Protein 4IBN (pdb70)

CATH classification: 3.30.420.10

Nearest PDB structures (foldseek):
  4ibn-assembly1_A  TM=1.005E+00  e=5.807E-46  uncultured organism
  1goc-assembly1_A  TM=8.727E-01  e=2.043E-12  Escherichia coli
  7o24-assembly1_C  TM=7.727E-01  e=1.128E-07  White-tufted-ear marmoset simian foamy virus
  7o0g-assembly1_A  TM=7.759E-01  e=1.978E-07  White-tufted-ear marmoset simian foamy virus
  7d77-assembly1_A  TM=2.885E-01  e=5.596E+00  Homo sapiens

Solvent-accessible surface area: 11118 Å² total; per-residue (Å²): 175,92,118,126,20,38,23,4,1,2,4,0,4,19,20,31,58,71,154,37,180,130,24,88,21,42,0,0,1,0,1,0,10,1,65,21,143,106,94,40,102,48,107,44,43,26,94,3,1,52,8,11,24,99,56,4,21,72,58,80,0,2,0,48,0,0,2,33,2,3,114,14,6,38,162,134,80,46,94,19,76,0,3,0,3,1,38,13,114,42,0,11,25,0,1,48,163,81,0,66,81,30,30,158,81,38,15,116,136,126,87,87,43,156,39,31,25,75,16,0,47,71,0,6,123,14,5,73,40,18,38,6,24,21,62,100,35,158,32,164,50,19,28,6,0,4,30,5,0,49,62,12,0,52,69,0,2,54,47,66,59,98,26,80,19,59,54,117,17,31,15,86,142,20,37,82,113,130,62,16,67,70,55,206,44,197,95,46,106,41,18,93,67,73,42,17,164,63,28,96,88,21,31,146,26,57,84,82,186,109,73

Secondary structure (DSSP, 8-state):
-PPP--EEEEEEEEEE-SSSSTT-EEEEEEEEEEEE-TTS--PEEEEEEEEEEEEE-HHHHHHHHHHHHHHHHGGGSS--EEEEEES-HHHHHIIIIIHHHHHHTTTPPPTT----HHHHHHHHHHHTT-EEEEEE--SSSSBHHHHHHHHHHHHHHHHT----S-EE--HHHHHTSHHHHHH--BPPPPPPTTS--PPPPPPPP-TT---

Radius of gyration: 17.08 Å; Cα contacts (8 Å, |Δi|>4): 439; chains: 1; bounding box: 48×32×50 Å

Foldseek 3Di:
DDDDAFEKEKAKAKDWDDDDPAQQTKMKIKMKIWGDDVVDPQDIFIWIWMAIDHTHHRVLRRLVNLLQQLQQVVVPPGAYAYEYEYQDPLVQCCQQPVLVVCVVVQVDDDPPDDSVSVSSLSSLVSCPPHFYDYHYDHPPPQALNNPVRVVVTVVCRVVRDTPSHIDGDPSVVVCPDPVNVVSNGDYDRTDDPVVGDTHDRGDNHPPDDDD

Sequence (211 aa):
SDIPTPLVAVYADESCLGNGREGENPGGAGVLVEYARPGGAGDIVRRDVWVSEPATTNNRMALRSVIEAFRAIGHKGTRFRVVFTTDSRYIVDGMTRWVHDWAQRGWKRKSGAIENLALWQEAVQAVNGHAVEWRWVRGHAGHAQNEYANHLAVTAAGGQTQSGGLVDSGYEEWAARVSTAASRMRLEPFPDAAAFRPSPALPVVAAGRPS

InterPro domains:
  IPR002156 Ribonuclease H domain [PF00075] (17-166)
  IPR002156 Ribonuclease H domain [PS50879] (13-167)
  IPR012337 Ribonuclease H-like superfamily [SSF53098] (16-168)
  IPR022892 Ribonuclease HI [cd09278] (17-166)
  IPR036397 Ribonuclease H superfamily [G3DSA:3.30.420.10] (1-197)
  IPR050092 Ribonuclease H [PTHR10642] (17-171)

B-factor: mean 25.53, std 9.05, range [13.11, 69.29]

Structure (mmCIF, N/CA/C/O backbone):
data_4IBN
#
_entry.id   4IBN
#
_cell.length_a   41.633
_cell.length_b   39.913
_cell.length_c   50.254
_cell.ang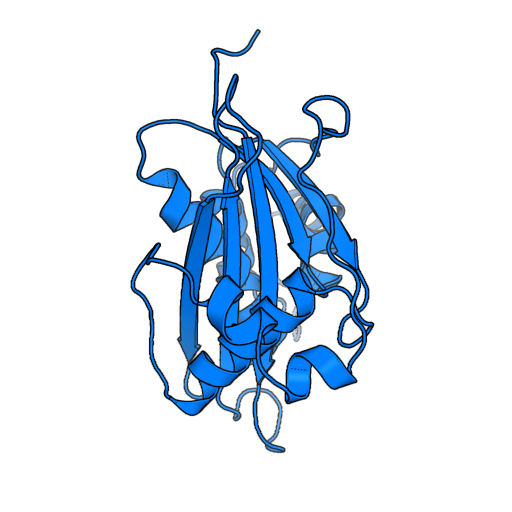le_alpha   90.000
_cell.angle_beta   102.640
_cell.angle_gamma   90.000
#
_symmetry.space_group_name_H-M   'P 1 21 1'
#
loop_
_entity.id
_entity.type
_entity.pdbx_description
1 polymer 'Ribonuclease H'
2 water water
#
loop_
_atom_site.group_PDB
_atom_site.id
_atom_site.type_symbol
_atom_site.label_atom_id
_atom_site.label_alt_id
_atom_site.label_comp_id
_atom_site.label_asym_id
_atom_site.label_entity_id
_atom_site.label_seq_id
_atom_site.pdbx_PDB_ins_code
_atom_site.Cartn_x
_atom_site.Cartn_y
_atom_site.Cartn_z
_atom_site.occupancy
_atom_site.B_iso_or_equiv
_atom_site.auth_seq_id
_atom_site.auth_comp_id
_atom_site.auth_asym_id
_atom_site.auth_atom_id
_atom_site.pdbx_PDB_model_num
ATOM 1 N N . SER A 1 10 ? 31.879 28.26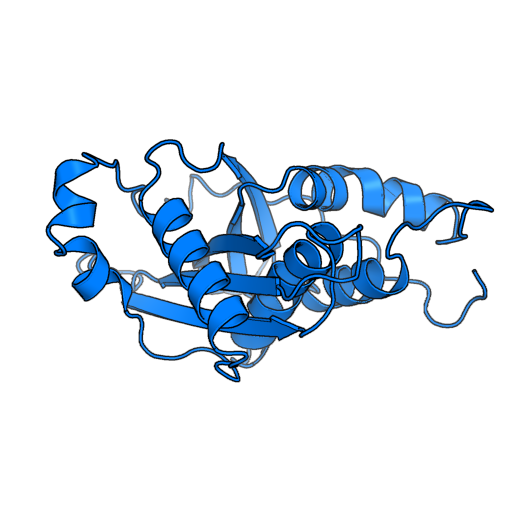2 53.845 1.00 55.14 10 SER A N 1
ATOM 2 C CA . SER A 1 10 ? 30.758 27.542 53.285 1.00 54.06 10 SER A CA 1
ATOM 3 C C . SER A 1 10 ? 29.692 28.519 52.872 1.00 52.82 10 SER A C 1
ATOM 4 O O . SER A 1 10 ? 29.885 29.716 52.954 1.00 53.96 10 SER A O 1
ATOM 7 N N . ASP A 1 11 ? 28.568 27.967 52.442 1.00 49.59 11 ASP A N 1
ATOM 8 C CA . ASP A 1 11 ? 27.552 28.626 51.671 1.00 45.22 11 ASP A CA 1
ATOM 9 C C . ASP A 1 11 ? 26.508 29.335 52.520 1.00 38.93 11 ASP A C 1
ATOM 10 O O . ASP A 1 11 ? 26.065 28.826 53.492 1.00 40.91 11 ASP A O 1
ATOM 15 N N . ILE A 1 12 ? 26.077 30.493 52.104 1.00 33.84 12 ILE A N 1
ATOM 16 C CA . ILE A 1 12 ? 24.995 31.148 52.803 1.00 25.85 12 ILE A CA 1
ATOM 17 C C . ILE A 1 12 ? 23.697 30.345 52.600 1.00 23.49 12 ILE A C 1
ATOM 18 O O . ILE A 1 12 ? 23.643 29.489 51.778 1.00 22.76 12 ILE A O 1
ATOM 23 N N . PRO A 1 13 ? 22.696 30.599 53.412 1.00 19.47 13 PRO A N 1
ATOM 24 C CA . PRO A 1 13 ? 21.464 29.844 53.298 1.00 18.52 13 PRO A CA 1
ATOM 25 C C . PRO A 1 13 ? 20.791 30.069 51.961 1.00 16.93 13 PRO A C 1
ATOM 26 O O . PRO A 1 13 ? 20.766 31.135 51.497 1.00 17.94 13 PRO A O 1
ATOM 30 N N . THR A 1 14 ? 20.256 29.007 51.396 1.00 19.02 14 THR A N 1
ATOM 31 C CA . THR A 1 14 ? 19.539 29.064 50.144 1.00 17.87 14 THR A CA 1
ATOM 32 C C . THR A 1 14 ? 18.297 28.246 50.282 1.00 15.86 14 THR A C 1
ATOM 33 O O . THR A 1 14 ? 18.214 27.422 51.106 1.00 16.80 14 THR A O 1
ATOM 37 N N . PRO A 1 15 ? 17.321 28.471 49.439 1.00 15.48 15 PRO A N 1
ATOM 38 C CA . PRO A 1 15 ? 16.133 27.637 49.433 1.00 16.26 15 PRO A CA 1
ATOM 39 C C . PRO A 1 15 ? 16.378 26.271 48.820 1.00 17.24 15 PRO A C 1
ATOM 40 O O . PRO A 1 15 ? 17.258 26.132 48.081 1.00 20.09 15 PRO A O 1
ATOM 44 N N . LEU A 1 16 ? 15.551 25.304 49.154 1.00 16.68 16 LEU A N 1
ATOM 45 C CA . LEU A 1 16 ? 15.552 23.993 48.533 1.00 15.79 16 LEU A CA 1
ATOM 46 C C . LEU A 1 16 ? 14.204 23.746 47.874 1.00 17.08 16 LEU A C 1
ATOM 47 O O . LEU A 1 16 ? 13.211 23.894 48.490 1.00 17.70 16 LEU A O 1
ATOM 52 N N . VAL A 1 17 ? 14.220 23.368 46.608 1.00 16.05 17 VAL A N 1
ATOM 53 C CA . VAL A 1 17 ? 13.020 22.987 45.905 1.00 15.95 17 VAL A CA 1
ATOM 54 C C . VAL A 1 17 ? 13.182 21.673 45.184 1.00 15.98 17 VAL A C 1
ATOM 55 O O . VAL A 1 17 ? 14.262 21.275 44.919 1.00 16.31 17 VAL A O 1
ATOM 59 N N . ALA A 1 18 ? 12.058 21.032 44.894 1.00 17.65 18 ALA A N 1
ATOM 60 C CA . ALA A 1 18 ? 12.066 19.849 44.085 1.00 16.56 18 ALA A CA 1
ATOM 61 C C . ALA A 1 18 ? 11.303 20.142 42.833 1.00 18.94 18 ALA A C 1
ATOM 62 O O . ALA A 1 18 ? 10.223 20.578 42.893 1.00 19.71 18 ALA A O 1
ATOM 64 N N . VAL A 1 19 ? 11.940 19.871 41.704 1.00 17.20 19 VAL A N 1
ATOM 65 C CA . VAL A 1 19 ? 11.424 20.194 40.409 1.00 16.35 19 VAL A CA 1
ATOM 66 C C . VAL A 1 19 ? 11.188 18.920 39.613 1.00 15.76 19 VAL A C 1
ATOM 67 O O . VAL A 1 19 ? 11.961 18.053 39.691 1.00 15.55 19 VAL A O 1
ATOM 71 N N . TYR A 1 20 ? 10.047 18.848 38.942 1.00 14.76 20 TYR A N 1
ATOM 72 C CA . TYR A 1 20 ? 9.680 17.694 38.168 1.00 16.48 20 TYR A CA 1
ATOM 73 C C . TYR A 1 20 ? 9.339 18.173 36.783 1.00 15.63 20 TYR A C 1
ATOM 74 O O . TYR A 1 20 ? 8.441 18.902 36.634 1.00 16.75 20 TYR A O 1
ATOM 83 N N . ALA A 1 21 ? 10.075 17.693 35.798 1.00 16.05 21 ALA A N 1
ATOM 84 C CA . ALA A 1 21 ? 9.980 18.206 34.449 1.00 15.67 21 ALA A CA 1
ATOM 85 C C . ALA A 1 21 ? 9.678 17.114 33.442 1.00 17.81 21 ALA A C 1
ATOM 86 O O . ALA A 1 21 ? 10.015 16.012 33.667 1.00 20.86 21 ALA A O 1
ATOM 88 N N . ASP A 1 22 ? 8.981 17.473 32.370 1.00 18.23 22 ASP A N 1
ATOM 89 C CA . ASP A 1 22 ? 8.709 16.565 31.267 1.00 18.56 22 ASP A CA 1
ATOM 90 C C . ASP A 1 22 ? 8.547 17.326 29.984 1.00 19.00 22 ASP A C 1
ATOM 91 O O . ASP A 1 22 ? 8.451 18.477 29.993 1.00 17.11 22 ASP A O 1
ATOM 96 N N . GLU A 1 23 ? 8.590 16.603 28.888 1.00 20.66 23 GLU A N 1
ATOM 97 C CA . GLU A 1 23 ? 8.400 17.207 27.588 1.00 20.51 23 GLU A CA 1
ATOM 98 C C . GLU A 1 23 ? 7.585 16.288 26.717 1.00 22.35 23 GLU A C 1
ATOM 99 O O . GLU A 1 23 ? 7.566 15.128 26.955 1.00 19.72 23 GLU A O 1
ATOM 105 N N . SER A 1 24 ? 6.894 16.851 25.747 1.00 19.02 24 SER A N 1
ATOM 106 C CA . SER A 1 24 ? 6.219 16.019 24.816 1.00 19.06 24 SER A CA 1
ATOM 107 C C . SER A 1 24 ? 5.999 16.716 23.483 1.00 17.64 24 SER A C 1
ATOM 108 O O . SER A 1 24 ? 5.771 17.887 23.433 1.00 20.35 24 SER A O 1
ATOM 111 N N . CYS A 1 25 ? 6.017 15.930 22.423 1.00 19.25 25 CYS A N 1
ATOM 112 C CA . CYS A 1 25 ? 5.577 16.375 21.125 1.00 20.95 25 CYS A CA 1
ATOM 113 C C . CYS A 1 25 ? 4.271 15.668 20.800 1.00 20.03 25 CYS A C 1
ATOM 114 O O . CYS A 1 25 ? 4.005 14.632 21.319 1.00 23.36 25 CYS A O 1
ATOM 117 N N . LEU A 1 26 ? 3.475 16.266 19.945 1.00 20.30 26 LEU A N 1
ATOM 118 C CA . LEU A 1 26 ? 2.238 15.677 19.534 1.00 23.15 26 LEU A CA 1
ATOM 119 C C . LEU A 1 26 ? 2.198 15.456 18.052 1.00 25.48 26 LEU A C 1
ATOM 120 O O . LEU A 1 26 ? 2.444 16.337 17.332 1.00 31.52 26 LEU A O 1
ATOM 125 N N . GLY A 1 27 ? 1.810 14.285 17.633 1.00 24.52 27 GLY A N 1
ATOM 126 C CA . GLY A 1 27 ? 1.637 14.033 16.230 1.00 28.28 27 GLY A CA 1
ATOM 127 C C . GLY A 1 27 ? 2.557 12.988 15.678 1.00 27.67 27 GLY A C 1
ATOM 128 O O . GLY A 1 27 ? 3.272 12.395 16.384 1.00 28.96 27 GLY A O 1
ATOM 129 N N . ASN A 1 28 ? 2.472 12.733 14.401 1.00 27.36 28 ASN A N 1
ATOM 130 C CA . ASN A 1 28 ? 3.322 11.734 13.774 1.00 26.88 28 ASN A CA 1
ATOM 131 C C . ASN A 1 28 ? 4.090 12.229 12.565 1.00 25.83 28 ASN A C 1
ATOM 132 O O . ASN A 1 28 ? 4.354 11.490 11.683 1.00 27.42 28 ASN A O 1
ATOM 137 N N . GLY A 1 29 ? 4.424 13.502 12.556 1.00 24.78 29 GLY A N 1
ATOM 138 C CA . GLY A 1 29 ? 5.235 14.061 11.517 1.00 22.24 29 GLY A CA 1
ATOM 139 C C . GLY A 1 29 ? 6.688 13.724 11.737 1.00 21.99 29 GLY A C 1
ATOM 140 O O . GLY A 1 29 ? 7.034 13.266 12.776 1.00 23.66 29 GLY A O 1
ATOM 141 N N . ARG A 1 30 ? 7.523 14.009 10.769 1.00 23.33 30 ARG A N 1
ATOM 142 C CA . ARG A 1 30 ? 8.904 13.678 10.898 1.00 23.49 30 ARG A CA 1
ATOM 143 C C . ARG A 1 30 ? 9.574 14.535 11.920 1.00 22.69 30 ARG A C 1
ATOM 144 O O . ARG A 1 30 ? 9.082 15.528 12.265 1.00 23.23 30 ARG A O 1
ATOM 152 N N . GLU A 1 31 ? 10.726 14.121 12.392 1.00 23.83 31 GLU A N 1
ATOM 153 C CA . GLU A 1 31 ? 11.358 14.833 13.482 1.00 22.78 31 GLU A CA 1
ATOM 154 C C . GLU A 1 31 ? 11.546 16.287 13.148 1.00 23.28 31 GLU A C 1
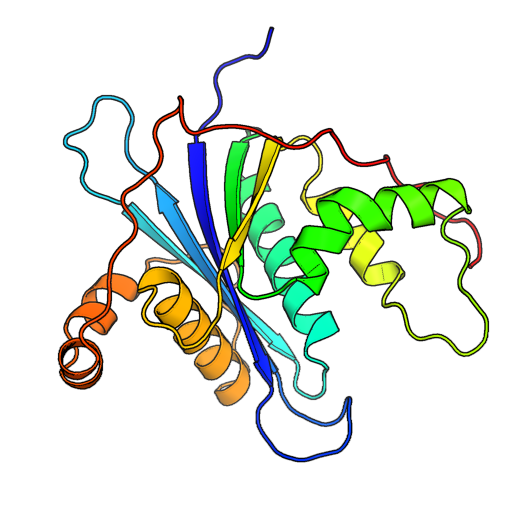ATOM 155 O O . GLU A 1 31 ? 12.073 16.612 12.164 1.00 25.03 31 GLU A O 1
ATOM 161 N N . GLY A 1 32 ? 11.097 17.149 14.043 1.00 22.01 32 GLY A N 1
ATOM 162 C CA . GLY A 1 32 ? 11.158 18.571 13.876 1.00 23.44 32 GLY A CA 1
ATOM 163 C C . GLY A 1 32 ? 9.935 19.243 13.310 1.00 21.79 32 GLY A C 1
ATOM 164 O O . GLY A 1 32 ? 9.909 20.421 13.248 1.00 23.68 32 GLY A O 1
ATOM 165 N N . GLU A 1 33 ? 8.946 18.471 12.913 1.00 20.38 33 GLU A N 1
ATOM 166 C CA . GLU A 1 33 ? 7.716 19.019 12.391 1.00 21.38 33 GLU A CA 1
ATOM 167 C C . GLU A 1 33 ? 6.522 19.042 13.315 1.00 24.36 33 GLU A C 1
ATOM 168 O O . GLU A 1 33 ? 5.514 19.579 12.960 1.00 27.60 33 GLU A O 1
ATOM 174 N N . ASN A 1 34 ? 6.632 18.451 14.488 1.00 21.76 34 ASN A N 1
ATOM 175 C CA . ASN A 1 34 ? 5.514 18.352 15.405 1.00 20.25 34 ASN A CA 1
ATOM 176 C C . ASN A 1 34 ? 5.519 19.421 16.485 1.00 18.93 34 ASN A C 1
ATOM 177 O O . ASN A 1 34 ? 6.527 19.809 16.926 1.00 20.36 34 ASN A O 1
ATOM 182 N N . PRO A 1 35 ? 4.356 19.858 16.895 1.00 16.59 35 PRO A N 1
ATOM 183 C CA . PRO A 1 35 ? 4.245 20.784 18.004 1.00 17.69 35 PRO A CA 1
ATOM 184 C C . PRO A 1 35 ? 4.691 20.131 19.302 1.00 17.85 35 PRO A C 1
ATOM 185 O O . PRO A 1 35 ? 4.548 18.970 19.430 1.00 18.18 35 PRO A O 1
ATOM 189 N N . GLY A 1 36 ? 5.272 20.900 20.196 1.00 18.35 36 GLY A N 1
ATOM 190 C CA . GLY A 1 36 ? 5.829 20.348 21.397 1.00 16.46 36 GLY A CA 1
ATOM 191 C C . GLY A 1 36 ? 5.701 21.248 22.605 1.00 16.40 36 GLY A C 1
ATOM 192 O O . GLY A 1 36 ? 5.447 22.407 22.469 1.00 16.80 36 GLY A O 1
ATOM 193 N N . GLY A 1 37 ? 5.831 20.644 23.776 1.00 15.72 37 GLY A N 1
ATOM 194 C CA . GLY A 1 37 ? 5.703 21.363 25.014 1.00 14.24 37 GLY A CA 1
ATOM 195 C C . GLY A 1 37 ? 6.678 20.911 26.079 1.00 13.81 37 GLY A C 1
ATOM 196 O O . GLY A 1 37 ? 7.136 19.844 26.038 1.00 16.07 37 GLY A O 1
ATOM 197 N N . ALA A 1 38 ? 6.982 21.800 27.010 1.00 15.87 38 ALA A N 1
ATOM 198 C CA . ALA A 1 38 ? 7.761 21.475 28.184 1.00 16.24 38 ALA A CA 1
ATOM 199 C C . ALA A 1 38 ? 6.951 21.875 29.412 1.00 16.54 38 ALA A C 1
ATOM 200 O O . ALA A 1 38 ? 6.428 22.948 29.464 1.00 18.18 38 ALA A O 1
ATOM 202 N N . GLY A 1 39 ? 6.846 20.963 30.361 1.00 14.86 39 GLY A N 1
ATOM 203 C CA . GLY A 1 39 ? 6.117 21.182 31.581 1.00 16.18 39 GLY A CA 1
ATOM 204 C C . GLY A 1 39 ? 6.970 20.972 32.821 1.00 17.15 39 GLY A C 1
ATOM 205 O O . GLY A 1 39 ? 7.691 20.040 32.886 1.00 16.88 39 GLY A O 1
ATOM 206 N N . VAL A 1 40 ? 6.865 21.904 33.764 1.00 15.40 40 VAL A N 1
ATOM 207 C CA . VAL A 1 40 ? 7.610 21.836 34.998 1.00 16.57 40 VAL A CA 1
ATOM 208 C C . VAL A 1 40 ? 6.739 22.102 36.230 1.00 16.62 40 VAL A C 1
ATOM 209 O O . VAL A 1 40 ? 6.067 23.068 36.274 1.00 18.89 40 VAL A O 1
ATOM 213 N N . LEU A 1 41 ? 6.803 21.221 37.218 1.00 15.32 41 LEU A N 1
ATOM 214 C CA . LEU A 1 41 ? 6.207 21.453 38.516 1.00 14.45 41 LEU A CA 1
ATOM 215 C C . LEU A 1 41 ? 7.315 21.737 39.516 1.00 16.45 41 LEU A C 1
ATOM 216 O O . LEU A 1 41 ? 8.233 21.004 39.592 1.00 16.71 41 LEU A O 1
ATOM 221 N N . VAL A 1 42 ? 7.179 22.828 40.276 1.00 16.16 42 VAL A N 1
ATOM 222 C CA . VAL A 1 42 ? 8.116 23.145 41.346 1.00 16.30 42 VAL A CA 1
ATOM 223 C C . VAL A 1 42 ? 7.427 22.976 42.693 1.00 17.21 42 VAL A C 1
ATOM 224 O O . VAL A 1 42 ? 6.421 23.554 42.900 1.00 19.46 42 VAL A O 1
ATOM 228 N N . GLU A 1 43 ? 7.996 22.178 43.563 1.00 16.08 43 GLU A N 1
ATOM 229 C CA . GLU A 1 43 ? 7.502 21.986 44.892 1.00 16.60 43 GLU A CA 1
ATOM 230 C C . GLU A 1 43 ? 8.356 22.711 45.892 1.00 16.09 43 GLU A C 1
ATOM 231 O O . GLU A 1 43 ? 9.524 22.679 45.775 1.00 17.36 43 GLU A O 1
ATOM 237 N N . TYR A 1 44 ? 7.730 23.333 46.888 1.00 17.23 44 TYR A N 1
ATOM 238 C CA . TYR A 1 44 ? 8.459 24.033 47.941 1.00 19.84 44 TYR A CA 1
ATOM 239 C C . TYR A 1 44 ? 7.802 23.842 49.308 1.00 19.04 44 TYR A C 1
ATOM 240 O O . TYR A 1 44 ? 6.612 24.110 49.479 1.00 19.72 44 TYR A O 1
ATOM 249 N N . ALA A 1 45 ? 8.586 23.380 50.278 1.00 18.41 45 ALA A N 1
ATOM 250 C CA . ALA A 1 45 ? 8.117 23.179 51.598 1.00 20.07 45 ALA A CA 1
ATOM 251 C C . ALA A 1 45 ? 8.768 24.182 52.500 1.00 22.59 45 ALA A C 1
ATOM 252 O O . ALA A 1 45 ? 9.943 24.267 52.531 1.00 24.18 45 ALA A O 1
ATOM 254 N N . ARG A 1 46 ? 7.963 24.902 53.254 1.00 24.17 46 ARG A N 1
ATOM 255 C CA . ARG A 1 46 ? 8.456 25.963 54.113 1.00 23.71 46 ARG A CA 1
ATOM 256 C C . ARG A 1 46 ? 9.338 25.377 55.201 1.00 23.56 46 ARG A C 1
ATOM 257 O O . ARG A 1 46 ? 8.969 24.466 55.861 1.00 24.88 46 ARG A O 1
ATOM 265 N N . PRO A 1 47 ? 10.511 25.925 55.376 1.00 23.64 47 PRO A N 1
ATOM 266 C CA . PRO A 1 47 ? 11.360 25.426 56.428 1.00 22.71 47 PRO A CA 1
ATOM 267 C C . PRO A 1 47 ? 10.699 25.694 57.772 1.00 22.89 47 PRO A C 1
ATOM 268 O O . PRO A 1 47 ? 10.262 26.765 57.982 1.00 23.46 47 PRO A O 1
ATOM 272 N N . GLY A 1 48 ? 10.651 24.711 58.650 1.00 23.29 48 GLY A N 1
ATOM 273 C CA . GLY A 1 48 ? 10.037 24.880 59.941 1.00 23.83 48 GLY A CA 1
ATOM 274 C C . GLY A 1 48 ? 8.542 24.797 59.907 1.00 24.83 48 GLY A C 1
ATOM 275 O O . GLY A 1 48 ? 7.881 24.966 60.871 1.00 27.25 48 GLY A O 1
ATOM 276 N N . GLY A 1 49 ? 8.045 24.524 58.744 1.00 24.48 49 GLY A N 1
ATOM 277 C CA . GLY A 1 49 ? 6.632 24.546 58.524 1.00 25.27 49 GLY A CA 1
ATOM 278 C C . GLY A 1 49 ? 5.921 23.257 58.851 1.00 28.91 49 GLY A C 1
ATOM 279 O O . GLY A 1 49 ? 6.471 22.368 59.408 1.00 28.73 49 GLY A O 1
ATOM 280 N N . ALA A 1 50 ? 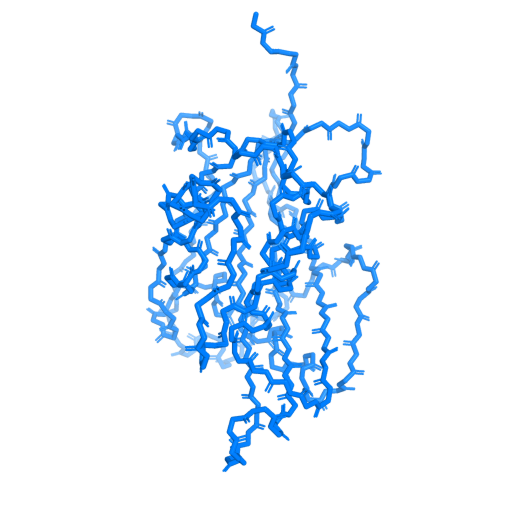4.667 23.193 58.490 1.00 29.41 50 ALA A N 1
ATOM 281 C CA . ALA A 1 50 ? 3.841 22.068 58.845 1.00 30.50 50 ALA A CA 1
ATOM 282 C C . ALA A 1 50 ? 4.035 20.922 57.861 1.00 32.63 50 ALA A C 1
ATOM 283 O O . ALA A 1 50 ? 3.573 19.844 58.107 1.00 34.40 50 ALA A O 1
ATOM 285 N N . GLY A 1 51 ? 4.778 21.165 56.791 1.00 31.71 51 GLY A N 1
ATOM 286 C CA . GLY A 1 51 ? 5.017 20.185 55.767 1.00 30.60 51 GLY A CA 1
ATOM 287 C C . GLY A 1 51 ? 4.106 20.202 54.560 1.00 29.24 51 GLY A C 1
ATOM 288 O O . GLY A 1 51 ? 4.307 19.464 53.635 1.00 29.53 51 GLY A O 1
ATOM 289 N N . ASP A 1 52 ? 3.141 21.087 54.564 1.00 28.99 52 ASP A N 1
ATOM 290 C CA . ASP A 1 52 ? 2.324 21.261 53.392 1.00 30.51 52 ASP A CA 1
ATOM 291 C C . ASP A 1 52 ? 3.165 21.744 52.209 1.00 28.28 52 ASP A C 1
ATOM 292 O O . ASP A 1 52 ? 4.041 22.532 52.377 1.00 28.65 52 ASP A O 1
ATOM 297 N N . ILE A 1 53 ? 2.871 21.257 51.031 1.00 22.77 53 ILE A N 1
ATOM 298 C CA . ILE A 1 53 ? 3.652 21.556 49.868 1.00 19.26 53 ILE A CA 1
ATOM 299 C C . ILE A 1 53 ? 2.990 22.662 49.077 1.00 20.91 53 ILE A C 1
ATOM 300 O O . ILE A 1 53 ? 1.845 22.601 48.802 1.00 22.21 53 ILE A O 1
ATOM 305 N N . VAL A 1 54 ? 3.775 23.660 48.746 1.00 19.83 54 VAL A N 1
ATOM 306 C CA . VAL A 1 54 ? 3.393 24.748 47.896 1.00 21.61 54 VAL A CA 1
ATOM 307 C C . VAL A 1 54 ? 3.937 24.432 46.491 1.00 20.26 54 VAL A C 1
ATOM 308 O O . VAL A 1 54 ? 5.071 24.073 46.334 1.00 19.57 54 VAL A O 1
ATOM 312 N N . ARG A 1 55 ? 3.050 24.513 45.506 1.00 20.03 55 ARG A N 1
ATOM 313 C CA . ARG A 1 55 ? 3.355 24.107 44.178 1.00 17.37 55 ARG A CA 1
ATOM 314 C C . ARG A 1 55 ? 3.164 25.216 43.190 1.00 19.75 55 ARG A C 1
ATOM 315 O O . ARG A 1 55 ? 2.238 25.939 43.262 1.00 19.96 55 ARG A O 1
ATOM 323 N N . ARG A 1 56 ? 4.101 25.311 42.269 1.00 18.19 56 ARG A N 1
ATOM 324 C CA . ARG A 1 56 ? 4.013 26.209 41.141 1.00 20.24 56 ARG A CA 1
ATOM 325 C C . ARG A 1 56 ? 4.360 25.478 39.822 1.00 20.34 56 ARG A C 1
ATOM 326 O O . ARG A 1 56 ? 5.110 24.568 39.816 1.00 18.71 56 ARG A O 1
ATOM 334 N N . ASP A 1 57 ? 3.778 25.954 38.724 1.00 18.29 57 ASP A N 1
ATOM 335 C CA . ASP A 1 57 ? 3.987 25.380 37.404 1.00 17.19 57 ASP A CA 1
ATOM 336 C C . ASP A 1 57 ? 4.660 26.357 36.456 1.00 19.80 57 ASP A C 1
ATOM 337 O O . ASP A 1 57 ? 4.446 27.504 36.554 1.00 19.17 57 ASP A O 1
ATOM 342 N N . VAL A 1 58 ? 5.408 25.843 35.484 1.00 17.74 58 VAL A N 1
ATOM 343 C CA . VAL A 1 58 ? 5.966 26.678 34.420 1.00 21.18 58 VAL A CA 1
ATOM 344 C C . VAL A 1 58 ? 6.032 25.893 33.109 1.00 21.53 58 VAL A C 1
ATOM 345 O O . VAL A 1 58 ? 6.566 24.784 33.081 1.00 20.34 58 VAL A O 1
ATOM 349 N N . TRP A 1 59 ? 5.492 26.452 32.026 1.00 18.10 59 TRP A N 1
ATOM 350 C CA . TRP A 1 59 ? 5.488 25.730 30.780 1.00 17.73 59 TRP A CA 1
ATOM 351 C C . TRP A 1 59 ? 5.796 26.619 29.590 1.00 20.04 59 TRP A C 1
ATOM 352 O O . TRP A 1 59 ? 5.639 27.814 29.656 1.00 20.42 59 TRP A O 1
ATOM 363 N N . VAL A 1 60 ? 6.232 25.977 28.522 1.00 18.11 60 VAL A N 1
ATOM 364 C CA . VAL A 1 60 ? 6.441 26.648 27.260 1.00 18.90 60 VAL A CA 1
ATOM 365 C C . VAL A 1 60 ? 6.172 25.710 26.109 1.00 18.63 60 VAL A C 1
ATOM 366 O O . VAL A 1 60 ? 6.105 24.555 26.300 1.00 16.94 60 VAL A O 1
ATOM 370 N N . SER A 1 61 ? 6.001 26.269 24.924 1.00 17.60 61 SER A N 1
ATOM 371 C CA . SER A 1 61 ? 5.735 25.450 23.764 1.00 16.72 61 SER A CA 1
ATOM 372 C C . SER A 1 61 ? 6.401 25.988 22.515 1.00 17.73 61 SER A C 1
ATOM 373 O O . SER A 1 61 ? 6.777 27.115 22.491 1.00 19.48 61 SER A O 1
ATOM 376 N N . GLU A 1 62 ? 6.542 25.117 21.510 1.00 15.79 62 GLU A N 1
ATOM 377 C CA . GLU A 1 62 ? 6.983 25.455 20.162 1.00 18.18 62 GLU A CA 1
ATOM 378 C C . GLU A 1 62 ? 6.076 24.752 19.166 1.00 17.85 62 GLU A C 1
ATOM 379 O O . GLU A 1 62 ? 5.632 23.685 19.424 1.00 18.31 62 GLU A O 1
ATOM 385 N N . PRO A 1 63 ? 5.780 25.389 18.057 1.00 18.17 63 PRO A N 1
ATOM 386 C CA . PRO A 1 63 ? 4.909 24.778 17.059 1.00 18.95 63 PRO A CA 1
ATOM 387 C C . PRO A 1 63 ? 5.491 23.672 16.157 1.00 20.09 63 PRO A C 1
ATOM 388 O O . PRO A 1 63 ? 4.748 22.984 15.502 1.00 20.75 63 PRO A O 1
ATOM 392 N N . ALA A 1 64 ? 6.797 23.609 16.057 1.00 19.61 64 ALA A N 1
ATOM 393 C CA . ALA A 1 64 ? 7.466 22.577 15.299 1.00 19.48 64 ALA A CA 1
ATOM 394 C C . ALA A 1 64 ? 8.782 22.419 16.002 1.00 19.81 64 ALA A C 1
ATOM 395 O O . ALA A 1 64 ? 9.527 23.328 16.046 1.00 23.77 64 ALA A O 1
ATOM 397 N N . THR A 1 65 ? 8.998 21.266 16.582 1.00 17.75 65 THR A N 1
ATOM 398 C CA . THR A 1 65 ? 10.109 21.113 17.485 1.00 16.50 65 THR A CA 1
ATOM 399 C C . THR A 1 65 ? 10.442 19.647 17.676 1.00 19.62 65 THR A C 1
ATOM 400 O O . THR A 1 65 ? 9.918 18.834 16.982 1.00 21.35 65 THR A O 1
ATOM 404 N N . THR A 1 66 ? 11.358 19.370 18.574 1.00 18.52 66 THR A N 1
ATOM 405 C CA . THR A 1 66 ? 11.775 18.016 18.867 1.00 18.30 66 THR A CA 1
ATOM 406 C C . THR A 1 66 ? 11.763 17.720 20.369 1.00 17.22 66 THR A C 1
ATOM 407 O O . THR A 1 66 ? 11.746 18.572 21.138 1.00 17.02 66 THR A O 1
ATOM 411 N N . ASN A 1 67 ? 11.768 16.450 20.724 1.00 19.31 67 ASN A N 1
ATOM 412 C CA . ASN A 1 67 ? 11.724 16.071 22.101 1.00 18.57 67 ASN A CA 1
ATOM 413 C C . ASN A 1 67 ? 12.969 16.540 22.822 1.00 16.94 67 ASN A C 1
ATOM 414 O O . ASN A 1 67 ? 12.871 16.986 23.903 1.00 22.05 67 ASN A O 1
ATOM 419 N N . ASN A 1 68 ? 14.112 16.436 22.183 1.00 19.63 68 ASN A N 1
ATOM 420 C CA . ASN A 1 68 ? 15.347 16.895 22.778 1.00 19.09 68 ASN A CA 1
ATOM 421 C C . ASN A 1 68 ? 15.357 18.381 23.008 1.00 19.59 68 ASN A C 1
ATOM 422 O O . ASN A 1 68 ? 15.873 18.826 23.975 1.00 18.58 68 ASN A O 1
ATOM 427 N N . ARG A 1 69 ? 14.832 19.132 22.066 1.00 15.90 69 ARG A N 1
ATOM 428 C CA . ARG A 1 69 ? 14.800 20.552 22.270 1.00 17.67 69 ARG A CA 1
ATOM 429 C C . ARG A 1 69 ? 13.903 20.906 23.466 1.00 18.02 69 ARG A C 1
ATOM 430 O O . ARG A 1 69 ? 14.249 21.677 24.297 1.00 18.27 69 ARG A O 1
ATOM 438 N N . MET A 1 70 ? 12.728 20.324 23.504 1.00 15.58 70 MET A N 1
ATOM 439 C CA . MET A 1 70 ? 11.807 20.605 24.576 1.00 17.24 70 MET A CA 1
ATOM 440 C C . MET A 1 70 ? 12.332 20.162 25.976 1.00 17.84 70 MET A C 1
ATOM 441 O O . MET A 1 70 ? 12.070 20.777 26.965 1.00 17.96 70 MET A O 1
ATOM 446 N N . ALA A 1 71 ? 13.050 19.069 25.999 1.00 16.21 71 ALA A N 1
ATOM 447 C CA . ALA A 1 71 ? 13.638 18.637 27.227 1.00 16.32 71 ALA A CA 1
ATOM 448 C C . ALA A 1 71 ? 14.616 19.710 27.712 1.00 15.80 71 ALA A C 1
ATOM 449 O O . ALA A 1 71 ? 14.617 20.037 28.840 1.00 18.23 71 ALA A O 1
ATOM 451 N N . LEU A 1 72 ? 15.408 20.241 26.802 1.00 16.51 72 LEU A N 1
ATOM 452 C CA . LEU A 1 72 ? 16.322 21.312 27.173 1.00 16.91 72 LEU A CA 1
ATOM 453 C C . LEU A 1 72 ? 15.594 22.580 27.639 1.00 18.76 72 LEU A C 1
ATOM 454 O O . LEU A 1 72 ? 15.988 23.195 28.568 1.00 18.75 72 LEU A O 1
ATOM 459 N N . ARG A 1 73 ? 14.503 22.923 26.986 1.00 16.38 73 ARG A N 1
ATOM 460 C CA . ARG A 1 73 ? 13.718 24.058 27.417 1.00 18.20 73 ARG A CA 1
ATOM 461 C C . ARG A 1 73 ? 13.131 23.871 28.800 1.00 15.87 73 ARG A C 1
ATOM 462 O O . ARG A 1 73 ? 12.964 24.818 29.513 1.00 18.54 73 ARG A O 1
ATOM 470 N N . SER A 1 74 ? 12.820 22.632 29.153 1.00 16.84 74 SER A N 1
ATOM 471 C CA . SER A 1 74 ? 12.292 22.384 30.468 1.00 17.74 74 SER A CA 1
ATOM 472 C C . SER A 1 74 ? 13.314 22.786 31.504 1.00 17.01 74 SER A C 1
ATOM 473 O O . SER A 1 74 ? 12.985 23.317 32.511 1.00 19.04 74 SER A O 1
ATOM 476 N N . VAL A 1 75 ? 14.558 22.487 31.240 1.00 17.44 75 VAL A N 1
ATOM 477 C CA . VAL A 1 75 ? 15.595 22.935 32.148 1.00 16.66 75 VAL A CA 1
ATOM 478 C C . VAL A 1 75 ? 15.752 24.443 32.150 1.00 19.11 75 VAL A C 1
ATOM 479 O O . VAL A 1 75 ? 15.770 25.063 33.159 1.00 18.17 75 VAL A O 1
ATOM 483 N N . ILE A 1 76 ? 15.868 25.019 30.977 1.00 16.67 76 ILE A N 1
ATOM 484 C CA . ILE A 1 76 ? 16.089 26.427 30.917 1.00 16.48 76 ILE A CA 1
ATOM 485 C C . ILE A 1 76 ? 14.984 27.220 31.541 1.00 19.96 76 ILE A C 1
ATOM 486 O O . ILE A 1 76 ? 15.210 28.094 32.299 1.00 19.87 76 ILE A O 1
ATOM 491 N N . GLU A 1 77 ? 13.767 26.887 31.207 1.00 18.06 77 GLU A N 1
ATOM 492 C CA . GLU A 1 77 ? 12.663 27.604 31.773 1.00 21.02 77 GLU A CA 1
ATOM 493 C C . GLU A 1 77 ? 12.584 27.461 33.279 1.00 20.26 77 GLU A C 1
ATOM 494 O O . GLU A 1 77 ? 12.228 28.383 33.954 1.00 21.43 77 GLU A O 1
ATOM 500 N N . ALA A 1 78 ? 12.878 26.290 33.783 1.00 18.25 78 ALA A N 1
ATOM 501 C CA . ALA A 1 78 ? 12.813 26.070 35.208 1.00 19.33 78 ALA A CA 1
ATOM 502 C C . ALA A 1 78 ? 13.800 26.895 35.979 1.00 18.59 78 ALA A C 1
ATOM 503 O O . ALA A 1 78 ? 13.472 27.521 36.909 1.00 20.33 78 ALA A O 1
ATOM 505 N N . PHE A 1 79 ? 15.028 26.825 35.561 1.00 18.42 79 PHE A N 1
ATOM 506 C CA . PHE A 1 79 ? 16.078 27.548 36.207 1.00 18.09 79 PHE A CA 1
ATOM 507 C C . PHE A 1 79 ? 16.010 29.051 36.014 1.00 22.55 79 PHE A C 1
ATOM 508 O O . PHE A 1 79 ? 16.493 29.797 36.826 1.00 22.74 79 PHE A O 1
ATOM 516 N N . ARG A 1 80 ? 15.513 29.486 34.886 1.00 21.29 80 ARG A N 1
ATOM 517 C CA . ARG A 1 80 ? 15.295 30.900 34.709 1.00 25.00 80 ARG A CA 1
ATOM 518 C C . ARG A 1 80 ? 14.230 31.460 35.658 1.00 26.55 80 ARG A C 1
ATOM 519 O O . ARG A 1 80 ? 14.388 32.486 36.219 1.00 27.11 80 ARG A O 1
ATOM 527 N N . ALA A 1 81 ? 13.144 30.748 35.822 1.00 24.57 81 ALA A N 1
ATOM 528 C CA . ALA A 1 81 ? 12.124 31.212 36.708 1.00 26.64 81 ALA A CA 1
ATOM 529 C C . ALA A 1 81 ? 12.595 31.308 38.142 1.00 28.74 81 ALA A C 1
ATOM 530 O O . ALA A 1 81 ? 12.376 32.287 38.792 1.00 26.52 81 ALA A O 1
ATOM 532 N N . ILE A 1 82 ? 13.243 30.289 38.634 1.00 26.19 82 ILE A N 1
ATOM 533 C CA . ILE A 1 82 ? 13.714 30.373 40.009 1.00 26.26 82 ILE A CA 1
ATOM 534 C C . ILE A 1 82 ? 14.865 31.329 40.213 1.00 28.73 82 ILE A C 1
ATOM 535 O O . ILE A 1 82 ? 15.097 31.785 41.289 1.00 27.43 82 ILE A O 1
ATOM 540 N N . GLY A 1 83 ? 15.579 31.614 39.148 1.00 28.79 83 GLY A N 1
ATOM 541 C CA . GLY A 1 83 ? 16.696 32.526 39.200 1.00 30.92 83 GLY A CA 1
ATOM 542 C C . GLY A 1 83 ? 16.329 33.955 39.505 1.00 31.39 83 GLY A C 1
ATOM 543 O O . GLY A 1 83 ? 17.163 34.757 39.840 1.00 31.98 83 GLY A O 1
ATOM 544 N N . HIS A 1 84 ? 15.078 34.269 39.375 1.00 31.59 84 HIS A N 1
ATOM 545 C CA . HIS A 1 84 ? 14.633 35.631 39.474 1.00 34.57 84 HIS A CA 1
ATOM 546 C C . HIS A 1 84 ? 14.258 36.063 40.865 1.00 34.74 84 HIS A C 1
ATOM 547 O O . HIS A 1 84 ? 13.652 37.073 41.039 1.00 35.55 84 HIS A O 1
ATOM 554 N N . LYS A 1 85 ? 14.601 35.273 41.860 1.00 34.68 85 LYS A N 1
ATOM 555 C CA . LYS A 1 85 ? 14.258 35.544 43.246 1.00 32.84 85 LYS A CA 1
ATOM 556 C C . LYS A 1 85 ? 15.383 35.993 44.157 1.00 33.21 85 LYS A C 1
ATOM 557 O O . LYS A 1 85 ? 15.284 35.877 45.338 1.00 34.52 85 LYS A O 1
ATOM 563 N N . GLY A 1 86 ? 16.458 36.486 43.619 1.00 28.12 86 GLY A N 1
ATOM 564 C CA . GLY A 1 86 ? 17.470 37.063 44.446 1.00 25.81 86 GLY A CA 1
ATOM 565 C C . GLY A 1 86 ? 18.376 36.143 45.178 1.00 24.21 86 GLY A C 1
ATOM 566 O O . GLY A 1 86 ? 19.039 36.544 46.052 1.00 28.84 86 GLY A O 1
ATOM 567 N N . THR A 1 87 ? 18.373 34.888 44.824 1.00 23.38 87 THR A N 1
ATOM 568 C CA . THR A 1 87 ? 19.167 33.918 45.519 1.00 20.58 87 THR A CA 1
ATOM 569 C C . THR A 1 87 ? 19.464 32.720 44.623 1.00 20.12 87 THR A C 1
ATOM 570 O O . THR A 1 87 ? 18.709 32.425 43.764 1.00 21.24 87 THR A O 1
ATOM 574 N N . ARG A 1 88 ? 20.573 32.056 44.883 1.00 20.41 88 ARG A N 1
ATOM 575 C CA . ARG A 1 88 ? 20.796 30.737 44.357 1.00 19.23 88 ARG A CA 1
ATOM 576 C C . ARG A 1 88 ? 19.907 29.765 45.084 1.00 19.72 88 ARG A C 1
ATOM 577 O O . ARG A 1 88 ? 19.487 30.029 46.134 1.00 18.41 88 ARG A O 1
ATOM 585 N N . PHE A 1 89 ? 19.637 28.632 44.460 1.00 17.06 89 PHE A N 1
ATOM 586 C CA . PHE A 1 89 ? 18.778 27.632 45.003 1.00 17.70 89 PHE A CA 1
ATOM 587 C C . PHE A 1 89 ? 19.495 26.291 45.038 1.00 17.62 89 PHE A C 1
ATOM 588 O O . PHE A 1 89 ? 20.360 26.053 44.275 1.00 18.94 89 PHE A O 1
ATOM 596 N N . ARG A 1 90 ? 19.069 25.416 45.926 1.00 15.19 90 ARG A N 1
ATOM 597 C CA . ARG A 1 90 ? 19.368 24.013 45.837 1.00 14.96 90 ARG A CA 1
ATOM 598 C C . ARG A 1 90 ? 18.148 23.321 45.186 1.00 16.34 90 ARG A C 1
ATOM 599 O O . ARG A 1 90 ? 17.090 23.571 45.556 1.00 17.76 90 ARG A O 1
ATOM 607 N N . VAL A 1 91 ? 18.370 22.486 44.191 1.00 14.19 91 VAL A N 1
ATOM 608 C CA . VAL A 1 91 ? 17.305 21.914 43.414 1.00 15.20 91 VAL A CA 1
ATOM 609 C C .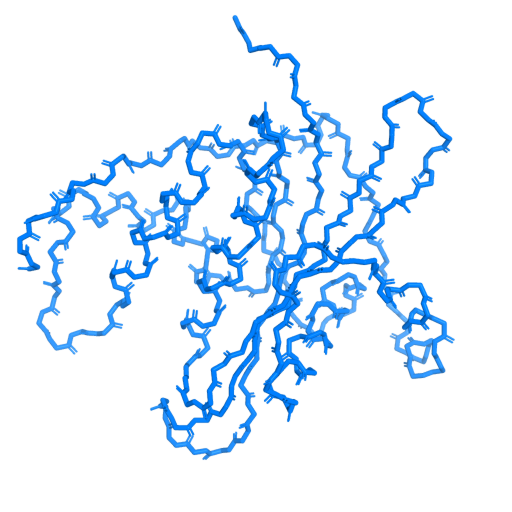 VAL A 1 91 ? 17.505 20.434 43.247 1.00 15.48 91 VAL A C 1
ATOM 610 O O . VAL A 1 91 ? 18.512 20.017 42.868 1.00 15.65 91 VAL A O 1
ATOM 614 N N . VAL A 1 92 ? 16.463 19.672 43.478 1.00 16.38 92 VAL A N 1
ATOM 615 C CA . VAL A 1 92 ? 16.449 18.308 43.052 1.00 15.69 92 VAL A CA 1
ATOM 616 C C . VAL A 1 92 ? 15.619 18.292 41.791 1.00 18.62 92 VAL A C 1
ATOM 617 O O . VAL A 1 92 ? 14.487 18.615 41.866 1.00 19.76 92 VAL A O 1
ATOM 621 N N . PHE A 1 93 ? 16.220 17.938 40.658 1.00 17.07 93 PHE A N 1
ATOM 622 C CA . PHE A 1 93 ? 15.545 18.003 39.377 1.00 13.72 93 PHE A CA 1
ATOM 623 C C . PHE A 1 93 ? 15.334 16.603 38.878 1.00 16.62 93 PHE A C 1
ATOM 624 O O . PHE A 1 93 ? 16.242 15.931 38.621 1.00 17.03 93 PHE A O 1
ATOM 632 N N . THR A 1 94 ? 14.073 16.219 38.791 1.00 14.62 94 THR A N 1
ATOM 633 C CA . THR A 1 94 ? 13.706 14.909 38.349 1.00 16.78 94 THR A CA 1
ATOM 634 C C . THR A 1 94 ? 12.977 14.933 37.015 1.00 16.66 94 THR A C 1
ATOM 635 O O . THR A 1 94 ? 12.049 15.595 36.861 1.00 18.40 94 THR A O 1
ATOM 639 N N . THR A 1 95 ? 13.468 14.149 36.078 1.00 16.23 95 THR A N 1
ATOM 640 C CA . THR A 1 95 ? 12.925 14.132 34.747 1.00 17.18 95 THR A CA 1
ATOM 641 C C . THR A 1 95 ? 12.926 12.750 34.169 1.00 19.58 95 THR A C 1
ATOM 642 O O . THR A 1 95 ? 13.652 11.952 34.601 1.00 19.28 95 THR A O 1
ATOM 646 N N . ASP A 1 96 ? 12.048 12.517 33.203 1.00 20.28 96 ASP A N 1
ATOM 647 C CA . ASP A 1 96 ? 12.046 11.311 32.391 1.00 24.43 96 ASP A CA 1
ATOM 648 C C . ASP A 1 96 ? 13.127 11.297 31.317 1.00 22.44 96 ASP A C 1
ATOM 649 O O . ASP A 1 96 ? 13.338 10.321 30.692 1.00 23.24 96 ASP A O 1
ATOM 654 N N . SER A 1 97 ? 13.790 12.410 31.117 1.00 20.80 97 SER A N 1
ATOM 655 C CA . SER A 1 97 ? 14.739 12.505 30.070 1.00 18.94 97 SER A CA 1
ATOM 656 C C . SER A 1 97 ? 16.148 12.172 30.511 1.00 20.11 97 SER A C 1
ATOM 657 O O . SER A 1 97 ? 16.775 12.930 31.160 1.00 20.36 97 SER A O 1
ATOM 660 N N . ARG A 1 98 ? 16.625 11.010 30.092 1.00 22.36 98 ARG A N 1
ATOM 661 C CA . ARG A 1 98 ? 18.001 10.657 30.283 1.00 21.33 98 ARG A CA 1
ATOM 662 C C . ARG A 1 98 ? 18.890 11.558 29.483 1.00 21.33 98 ARG A C 1
ATOM 663 O O . ARG A 1 98 ? 19.992 11.786 29.808 1.00 21.38 98 ARG A O 1
ATOM 671 N N . TYR A 1 99 ? 18.356 12.125 28.443 1.00 20.04 99 TYR A N 1
ATOM 672 C CA . TY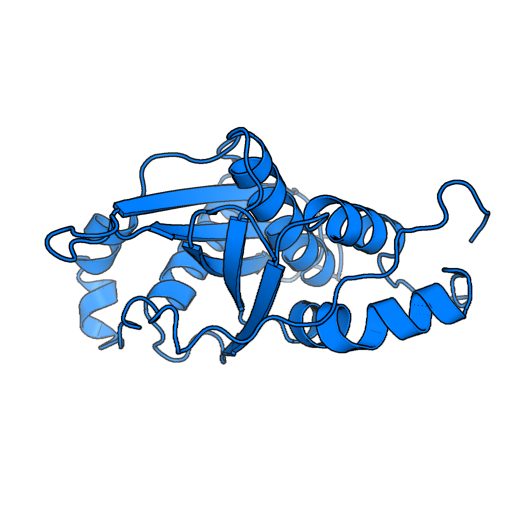R A 1 99 ? 19.150 13.034 27.661 1.00 19.47 99 TYR A CA 1
ATOM 673 C C . TYR A 1 99 ? 19.621 14.148 28.595 1.00 19.42 99 TYR A C 1
ATOM 674 O O . TYR A 1 99 ? 20.744 14.456 28.599 1.00 18.21 99 TYR A O 1
ATOM 683 N N . ILE A 1 100 ? 18.724 14.712 29.383 1.00 17.16 100 ILE A N 1
ATOM 684 C CA . ILE A 1 100 ? 19.082 15.759 30.335 1.00 15.74 100 ILE A CA 1
ATOM 685 C C . ILE A 1 100 ? 19.965 15.259 31.476 1.00 15.97 100 ILE A C 1
ATOM 686 O O . ILE A 1 100 ? 20.927 15.850 31.775 1.00 19.50 100 ILE A O 1
ATOM 691 N N . VAL A 1 101 ? 19.588 14.155 32.091 1.00 16.36 101 VAL A N 1
ATOM 692 C CA . VAL A 1 101 ? 20.333 13.698 33.229 1.00 16.64 101 VAL A CA 1
ATOM 693 C C . VAL A 1 101 ? 21.769 13.298 32.893 1.00 18.15 101 VAL A C 1
ATOM 694 O O . VAL A 1 101 ? 22.685 13.640 33.584 1.00 16.94 101 VAL A O 1
ATOM 698 N N . ASP A 1 102 ? 21.935 12.496 31.858 1.00 16.58 102 ASP A N 1
ATOM 699 C CA . ASP A 1 102 ? 23.254 12.121 31.415 1.00 17.05 102 ASP A CA 1
ATOM 700 C C . ASP A 1 102 ? 24.022 13.315 30.825 1.00 19.75 102 ASP A C 1
ATOM 701 O O . ASP A 1 102 ? 25.190 13.411 30.948 1.00 19.16 102 ASP A O 1
ATOM 706 N N . GLY A 1 103 ? 23.332 14.186 30.134 1.00 17.14 103 GLY A N 1
ATOM 707 C CA . GLY A 1 103 ? 24.005 15.354 29.623 1.00 19.44 103 GLY A CA 1
ATOM 708 C C . GLY A 1 103 ? 24.531 16.260 30.698 1.00 20.37 103 GLY A C 1
ATOM 709 O O . GLY A 1 103 ? 25.619 16.697 30.622 1.00 19.09 103 GLY A O 1
ATOM 710 N N . MET A 1 104 ? 23.720 16.541 31.696 1.00 20.06 104 MET A N 1
ATOM 711 C CA . MET A 1 104 ? 24.165 17.393 32.781 1.00 19.35 104 MET A CA 1
ATOM 712 C C . MET A 1 104 ? 25.218 16.795 33.683 1.00 19.32 104 MET A C 1
ATOM 713 O O . MET A 1 104 ? 25.924 17.491 34.312 1.00 20.69 104 MET A O 1
ATOM 718 N N . THR A 1 105 ? 25.208 15.493 33.814 1.00 18.28 105 THR A N 1
ATOM 719 C CA . THR A 1 105 ? 26.141 14.862 34.699 1.00 18.33 105 THR A CA 1
ATOM 720 C C . THR A 1 105 ? 27.390 14.391 34.029 1.00 19.49 105 THR A C 1
ATOM 721 O O . THR A 1 105 ? 28.376 14.173 34.679 1.00 20.13 105 THR A O 1
ATOM 725 N N . ARG A 1 106 ? 27.295 14.149 32.735 1.00 18.16 106 ARG A N 1
ATOM 726 C CA . ARG A 1 106 ? 28.408 13.656 31.952 1.00 20.25 106 ARG A CA 1
ATOM 727 C C . ARG A 1 106 ? 28.718 14.406 30.683 1.00 20.91 106 ARG A C 1
ATOM 728 O O . ARG A 1 106 ? 29.752 14.904 30.524 1.00 23.72 106 ARG A O 1
ATOM 736 N N . TRP A 1 107 ? 27.792 14.437 29.757 1.00 19.10 107 TRP A N 1
ATOM 737 C CA . TRP A 1 107 ? 28.119 14.888 28.427 1.00 19.41 107 TRP A CA 1
ATOM 738 C C . TRP A 1 107 ? 28.597 16.343 28.315 1.00 19.84 107 TRP A C 1
ATOM 739 O O . TRP A 1 107 ? 29.429 16.604 27.537 1.00 21.60 107 TRP A O 1
ATOM 750 N N . VAL A 1 108 ? 28.056 17.259 29.111 1.00 19.09 108 VAL A N 1
ATOM 751 C CA . VAL A 1 108 ? 28.412 18.651 28.993 1.00 17.97 108 VAL A CA 1
ATOM 752 C C . VAL A 1 108 ? 29.881 18.791 29.285 1.00 19.84 108 VAL A C 1
ATOM 753 O O . VAL A 1 108 ? 30.539 19.605 28.771 1.00 20.22 108 VAL A O 1
ATOM 757 N N . HIS A 1 109 ? 30.345 17.972 30.188 1.00 21.56 109 HIS A N 1
ATOM 758 C CA . HIS A 1 109 ? 31.740 17.970 30.506 1.00 22.40 109 HIS A CA 1
ATOM 759 C C . HIS A 1 109 ? 32.551 17.517 29.299 1.00 21.54 109 HIS A C 1
ATOM 760 O O . HIS A 1 109 ? 33.565 18.038 29.052 1.00 24.15 109 HIS A O 1
ATOM 767 N N . ASP A 1 110 ? 32.100 16.509 28.592 1.00 22.23 110 ASP A N 1
ATOM 768 C CA . ASP A 1 110 ? 32.784 16.081 27.390 1.00 25.68 110 ASP A CA 1
ATOM 769 C C . ASP A 1 110 ? 32.758 17.155 26.327 1.00 25.84 110 ASP A C 1
ATOM 770 O O . ASP A 1 110 ? 33.726 17.392 25.683 1.00 26.85 110 ASP A O 1
ATOM 775 N N . TRP A 1 111 ? 31.621 17.786 26.132 1.00 22.24 111 TRP A N 1
ATOM 776 C CA . TRP A 1 111 ? 31.509 18.804 25.132 1.00 21.08 111 TRP A CA 1
ATOM 777 C C . TRP A 1 111 ? 32.417 19.995 25.429 1.00 20.10 111 TRP A C 1
ATOM 778 O O . TRP A 1 111 ? 33.035 20.515 24.565 1.00 24.95 111 TRP A O 1
ATOM 789 N N . ALA A 1 112 ? 32.459 20.418 26.668 1.00 21.55 112 ALA A N 1
ATOM 790 C CA . ALA A 1 112 ? 33.308 21.514 27.059 1.00 21.44 112 ALA A CA 1
ATOM 791 C C . ALA A 1 112 ? 34.765 21.171 26.835 1.00 23.16 112 ALA A C 1
ATOM 792 O O . ALA A 1 112 ? 35.543 21.964 26.432 1.00 23.63 112 ALA A O 1
ATOM 794 N N . GLN A 1 113 ? 35.087 19.941 27.103 1.00 22.74 113 GLN A N 1
ATOM 795 C CA . GLN A 1 113 ? 36.433 19.476 26.967 1.00 25.64 113 GLN A CA 1
ATOM 796 C C . GLN A 1 113 ? 36.861 19.627 25.512 1.00 23.90 113 GLN A C 1
ATOM 797 O O . GLN A 1 113 ? 37.969 19.944 25.225 1.00 27.39 113 GLN A O 1
ATOM 803 N N . ARG A 1 114 ? 35.942 19.434 24.595 1.00 23.93 114 ARG A N 1
ATOM 804 C CA . ARG A 1 114 ? 36.245 19.469 23.196 1.00 26.20 114 ARG A CA 1
ATOM 805 C C . ARG A 1 114 ? 35.996 20.834 22.585 1.00 25.18 114 ARG A C 1
ATOM 806 O O . ARG A 1 114 ? 35.878 20.957 21.411 1.00 28.16 114 ARG A O 1
ATOM 814 N N . GLY A 1 115 ? 35.862 21.837 23.423 1.00 21.58 115 GLY A N 1
ATOM 815 C CA . GLY A 1 115 ? 35.674 23.169 22.969 1.00 20.11 115 GLY A CA 1
ATOM 816 C C . GLY A 1 115 ? 34.298 23.476 22.412 1.00 24.45 115 GLY A C 1
ATOM 817 O O . GLY A 1 115 ? 34.135 24.446 21.729 1.00 22.73 115 GLY A O 1
ATOM 818 N N . TRP A 1 116 ? 33.339 22.641 22.731 1.00 22.54 116 TRP A N 1
ATOM 819 C CA . TRP A 1 116 ? 31.957 22.865 22.320 1.00 24.06 116 TRP A CA 1
ATOM 820 C C . TRP A 1 116 ? 31.852 22.829 20.828 1.00 26.79 116 TRP A C 1
ATOM 821 O O . TRP A 1 116 ? 30.950 23.344 20.264 1.00 27.85 116 TRP A O 1
ATOM 832 N N . LYS A 1 117 ? 32.811 22.191 20.196 1.00 28.08 117 LYS A N 1
ATOM 833 C CA . LYS A 1 117 ? 32.822 22.060 18.747 1.00 28.99 117 LYS A CA 1
ATOM 834 C C . LYS A 1 117 ? 31.794 21.051 18.304 1.00 27.83 117 LYS A C 1
ATOM 835 O O . LYS A 1 117 ? 31.662 20.058 18.907 1.00 28.50 117 LYS A O 1
ATOM 841 N N . ARG A 1 118 ? 31.044 21.346 17.260 1.00 26.11 118 ARG A N 1
ATOM 842 C CA . ARG A 1 118 ? 30.102 20.401 16.719 1.00 29.25 118 ARG A CA 1
ATOM 843 C C . ARG A 1 118 ? 30.819 19.303 15.962 1.00 30.84 118 ARG A C 1
ATOM 844 O O . ARG A 1 118 ? 31.874 19.504 15.481 1.00 32.00 118 ARG A O 1
ATOM 852 N N . LYS A 1 119 ? 30.192 18.147 15.882 1.00 35.01 119 LYS A N 1
ATOM 853 C CA . LYS A 1 119 ? 30.565 17.068 14.995 1.00 37.72 119 LYS A CA 1
ATOM 854 C C . LYS A 1 119 ? 29.819 17.210 13.717 1.00 36.74 119 LYS A C 1
ATOM 855 O O . LYS A 1 119 ? 28.661 17.453 13.721 1.00 34.83 119 LYS A O 1
ATOM 861 N N . SER A 1 120 ? 30.497 17.029 12.603 1.00 40.59 120 SER A N 1
ATOM 862 C CA . SER A 1 120 ? 29.840 17.219 11.318 1.00 42.15 120 SER A CA 1
ATOM 863 C C . SER A 1 120 ? 28.773 16.210 11.091 1.00 41.77 120 SER A C 1
ATOM 864 O O . SER A 1 120 ? 28.973 15.026 11.241 1.00 41.98 120 SER A O 1
ATOM 867 N N . GLY A 1 121 ? 27.631 16.721 10.696 1.00 41.71 121 GLY A N 1
ATOM 868 C CA . GLY A 1 121 ? 26.462 15.927 10.378 1.00 40.00 121 GLY A CA 1
ATOM 869 C C . GLY A 1 121 ? 25.575 15.644 11.567 1.00 38.09 121 GLY A C 1
ATOM 870 O O . GLY A 1 121 ? 24.499 15.143 11.437 1.00 38.14 121 GLY A O 1
ATOM 871 N N . ALA A 1 122 ? 26.076 15.981 12.725 1.00 36.70 122 ALA A N 1
ATOM 872 C CA . ALA A 1 122 ? 25.354 15.814 13.949 1.00 36.46 122 ALA A CA 1
ATOM 873 C C . ALA A 1 122 ? 24.360 16.905 14.194 1.00 35.96 122 ALA A C 1
ATOM 874 O O . ALA A 1 122 ? 24.514 17.992 13.698 1.00 38.86 122 ALA A O 1
ATOM 876 N N . ILE A 1 123 ? 23.333 16.613 14.962 1.00 31.18 123 ILE A N 1
ATOM 877 C CA . ILE A 1 123 ? 22.454 17.646 15.462 1.00 30.03 123 ILE A CA 1
ATOM 878 C C . ILE A 1 123 ? 22.376 17.527 16.954 1.00 28.83 123 ILE A C 1
ATOM 879 O O . ILE A 1 123 ? 21.589 16.812 17.467 1.00 31.59 123 ILE A O 1
ATOM 884 N N . GLU A 1 124 ? 23.262 18.199 17.640 1.00 28.35 124 GLU A N 1
ATOM 885 C CA . GLU A 1 124 ? 23.424 18.001 19.050 1.00 25.05 124 GLU A CA 1
ATOM 886 C C . GLU A 1 124 ? 22.732 19.064 19.941 1.00 24.55 124 GLU A C 1
ATOM 887 O O . GLU A 1 124 ? 22.882 19.025 21.096 1.00 24.22 124 GLU A O 1
ATOM 893 N N . ASN A 1 125 ? 22.048 20.018 19.363 1.00 22.22 125 ASN A N 1
ATOM 894 C CA . ASN A 1 125 ? 21.439 21.088 20.126 1.00 23.23 125 ASN A CA 1
ATOM 895 C C . ASN A 1 125 ? 22.453 21.870 20.990 1.00 21.86 125 ASN A C 1
ATOM 896 O O . ASN A 1 125 ? 22.122 22.319 22.032 1.00 20.94 125 ASN A O 1
ATOM 901 N N . LEU A 1 126 ? 23.655 22.064 20.494 1.00 23.58 126 LEU A N 1
ATOM 902 C CA . LEU A 1 126 ? 24.698 22.639 21.297 1.00 21.42 126 LEU A CA 1
ATOM 903 C C . LEU A 1 126 ? 24.370 24.037 21.815 1.00 19.25 126 LEU A C 1
ATOM 904 O O . LEU A 1 126 ? 24.755 24.357 22.898 1.00 23.47 126 LEU A O 1
ATOM 909 N N . ALA A 1 127 ? 23.721 24.867 21.024 1.00 19.26 127 ALA A N 1
ATOM 910 C CA . ALA A 1 127 ? 23.393 26.194 21.499 1.00 18.97 127 ALA A CA 1
ATOM 911 C C . ALA A 1 127 ? 22.454 26.157 22.694 1.00 19.54 127 ALA A C 1
ATOM 912 O O . ALA A 1 127 ? 22.624 26.887 23.613 1.00 19.93 127 ALA A O 1
ATOM 914 N N . LEU A 1 128 ? 21.455 25.302 22.623 1.00 17.53 128 LEU A N 1
ATOM 915 C CA . LEU A 1 128 ? 20.551 25.129 23.724 1.00 19.33 128 LEU A CA 1
ATOM 916 C C . LEU A 1 128 ? 21.211 24.548 24.953 1.00 17.50 128 LEU A C 1
ATOM 917 O O . LEU A 1 128 ? 20.904 24.923 26.007 1.00 20.05 128 LEU A O 1
ATOM 922 N N . TRP A 1 129 ? 22.121 23.627 24.778 1.00 18.99 129 TRP A N 1
ATOM 923 C CA . TRP A 1 129 ? 22.833 23.080 25.901 1.00 18.69 129 TRP A CA 1
ATOM 924 C C . TRP A 1 129 ? 23.596 24.186 26.604 1.00 19.27 129 TRP A C 1
ATOM 925 O O . TRP A 1 129 ? 23.625 24.240 27.778 1.00 19.52 129 TRP A O 1
ATOM 936 N N . GLN A 1 130 ? 24.197 25.070 25.838 1.00 17.78 130 GLN A N 1
ATOM 937 C CA . GLN A 1 130 ? 24.897 26.181 26.437 1.00 19.12 130 GLN A CA 1
ATOM 938 C C . GLN A 1 130 ? 23.985 27.097 27.237 1.00 19.70 130 GLN A C 1
ATOM 939 O O . GLN A 1 130 ? 24.342 27.529 28.265 1.00 19.76 130 GLN A O 1
ATOM 945 N N . GLU A 1 131 ? 22.813 27.369 26.712 1.00 18.82 131 GLU A N 1
ATOM 946 C CA . GLU A 1 131 ? 21.821 28.113 27.431 1.00 18.80 131 GLU A CA 1
ATOM 947 C C . GLU A 1 131 ? 21.348 27.393 28.704 1.00 19.58 131 GLU A C 1
ATOM 948 O O . GLU A 1 131 ? 21.120 27.993 29.699 1.00 19.15 131 GLU A O 1
ATOM 954 N N . ALA A 1 132 ? 21.184 26.106 28.621 1.00 17.38 132 ALA A N 1
ATOM 955 C CA . ALA A 1 132 ? 20.803 25.383 29.786 1.00 17.37 132 ALA A CA 1
ATOM 956 C C . ALA A 1 132 ? 21.847 25.407 30.860 1.00 17.56 132 ALA A C 1
ATOM 957 O O . ALA A 1 132 ? 21.530 25.477 31.993 1.00 18.41 132 ALA A O 1
ATOM 959 N N . VAL A 1 133 ? 23.098 25.270 30.468 1.00 17.77 133 VAL A N 1
ATOM 960 C CA . VAL A 1 133 ? 24.185 25.270 31.423 1.00 18.26 133 VAL A CA 1
ATOM 961 C C . VAL A 1 133 ? 24.256 26.619 32.120 1.00 18.39 133 VAL A C 1
ATOM 962 O O . VAL A 1 133 ? 24.450 26.711 33.269 1.00 18.43 133 VAL A O 1
ATOM 966 N N . GLN A 1 134 ? 24.089 27.658 31.366 1.00 16.56 134 GLN A N 1
ATOM 967 C CA . GLN A 1 134 ? 24.061 28.972 31.950 1.00 19.76 134 GLN A CA 1
ATOM 968 C C . GLN A 1 134 ? 22.902 29.206 32.898 1.00 20.35 134 GLN A C 1
ATOM 969 O O . GLN A 1 134 ? 23.028 29.877 33.841 1.00 20.80 134 GLN A O 1
ATOM 975 N N . ALA A 1 135 ? 21.747 28.678 32.547 1.00 19.48 135 ALA A N 1
ATOM 976 C CA . ALA A 1 135 ? 20.563 28.812 33.355 1.00 17.96 135 ALA A CA 1
ATOM 977 C C . ALA A 1 135 ? 20.746 28.167 34.729 1.00 18.42 135 ALA A C 1
ATOM 978 O O . ALA A 1 135 ? 20.370 28.707 35.723 1.00 19.38 135 ALA A O 1
ATOM 980 N N . VAL A 1 136 ? 21.335 27.003 34.732 1.00 18.57 136 VAL A N 1
ATOM 981 C CA . VAL A 1 136 ? 21.669 26.305 35.936 1.00 17.77 136 VAL A CA 1
ATOM 982 C C . VAL A 1 136 ? 22.657 27.125 36.744 1.00 19.94 136 VAL A C 1
ATOM 983 O O . VAL A 1 136 ? 22.602 27.159 37.902 1.00 19.02 136 VAL A O 1
ATOM 987 N N . ASN A 1 137 ? 23.574 27.784 36.080 1.00 21.79 137 ASN A N 1
ATOM 988 C CA . ASN A 1 137 ? 24.409 28.748 36.746 1.00 23.30 137 ASN A CA 1
ATOM 989 C C . ASN A 1 137 ? 25.141 28.253 37.990 1.00 21.33 137 ASN A C 1
ATOM 990 O O . ASN A 1 137 ? 25.831 27.327 37.961 1.00 22.25 137 ASN A O 1
ATOM 995 N N . GLY A 1 138 ? 24.844 29.014 39.027 1.00 19.94 138 GLY A N 1
ATOM 996 C CA . GLY A 1 138 ? 25.314 28.825 40.370 1.00 19.69 138 GLY A CA 1
ATOM 997 C C . GLY A 1 138 ? 24.386 28.043 41.279 1.00 18.52 138 GLY A C 1
ATOM 998 O O . GLY A 1 138 ? 24.642 27.935 42.403 1.00 21.47 138 GLY A O 1
ATOM 999 N N . HIS A 1 139 ? 23.269 27.570 40.754 1.00 18.55 139 HIS A N 1
ATOM 1000 C CA . HIS A 1 139 ? 22.377 26.772 41.526 1.00 16.56 139 HIS A CA 1
ATOM 1001 C C . HIS A 1 139 ? 23.010 25.425 41.713 1.00 15.47 139 HIS A C 1
ATOM 1002 O O . HIS A 1 139 ? 23.701 24.979 40.873 1.00 20.05 139 HIS A O 1
ATOM 1009 N N . ALA A 1 140 ? 22.733 24.773 42.822 1.00 16.18 140 ALA A N 1
ATOM 1010 C CA . ALA A 1 140 ? 23.249 23.453 43.050 1.00 16.00 140 ALA A CA 1
ATOM 1011 C C . ALA A 1 140 ? 22.150 22.441 42.774 1.00 18.12 140 ALA A C 1
ATOM 1012 O O . ALA A 1 140 ? 21.096 22.567 43.299 1.00 17.95 140 ALA A O 1
ATOM 1014 N N . VAL A 1 141 ? 22.445 21.473 41.913 1.00 16.29 141 VAL A N 1
ATOM 1015 C CA . VAL A 1 141 ? 21.448 20.585 41.374 1.00 14.37 141 VAL A CA 1
ATOM 1016 C C . VAL A 1 141 ? 21.796 19.123 41.526 1.00 16.51 141 VAL A C 1
ATOM 1017 O O . VAL A 1 141 ? 22.880 18.741 41.284 1.00 18.07 141 VAL A O 1
ATOM 1021 N N . GLU A 1 142 ? 20.822 18.352 41.980 1.00 15.53 142 GLU A N 1
ATOM 1022 C CA . GLU A 1 142 ? 20.926 16.924 41.969 1.00 16.14 142 GLU A CA 1
ATOM 1023 C C . GLU A 1 142 ? 20.025 16.480 40.857 1.00 16.95 142 GLU A C 1
ATOM 1024 O O . GLU A 1 142 ? 18.886 16.738 40.895 1.00 17.69 142 GLU A O 1
ATOM 1030 N N . TRP A 1 143 ? 20.596 15.825 39.876 1.00 16.39 143 TRP A N 1
ATOM 1031 C CA . TRP A 1 143 ? 19.858 15.404 38.709 1.00 15.78 143 TRP A CA 1
ATOM 1032 C C . TRP A 1 143 ? 19.355 13.974 38.887 1.00 17.26 143 TRP A C 1
ATOM 1033 O O . TRP A 1 143 ? 20.137 13.133 39.191 1.00 21.55 143 TRP A O 1
ATOM 1044 N N . ARG A 1 144 ? 18.062 13.726 38.719 1.00 16.14 144 ARG A N 1
ATOM 1045 C CA . ARG A 1 144 ? 17.487 12.411 38.928 1.00 17.11 144 ARG A CA 1
ATOM 1046 C C . ARG A 1 144 ? 16.639 11.992 37.746 1.00 18.69 144 ARG A C 1
ATOM 1047 O O . ARG A 1 144 ? 15.956 12.795 37.246 1.00 19.80 144 ARG A O 1
ATOM 1055 N N . TRP A 1 145 ? 16.723 10.719 37.348 1.00 18.60 145 TRP A N 1
ATOM 1056 C CA . TRP A 1 145 ? 15.905 10.152 36.287 1.00 18.83 145 TRP A CA 1
ATOM 1057 C C . TRP A 1 145 ? 14.840 9.223 36.861 1.00 19.10 145 TRP A C 1
ATOM 1058 O O . TRP A 1 145 ? 15.080 8.512 37.785 1.00 20.07 145 TRP A O 1
ATOM 1069 N N . VAL A 1 146 ? 13.658 9.278 36.271 1.00 20.51 146 VAL A N 1
ATOM 1070 C CA . VAL A 1 146 ? 12.626 8.286 36.493 1.00 21.01 146 VAL A CA 1
ATOM 1071 C C . VAL A 1 146 ? 12.022 7.904 35.172 1.00 19.62 146 VAL A C 1
ATOM 1072 O O . VAL A 1 146 ? 12.045 8.664 34.276 1.00 19.92 146 VAL A O 1
ATOM 1076 N N . ARG A 1 147 ? 11.469 6.714 35.074 1.00 20.16 147 ARG A N 1
ATOM 1077 C CA . ARG A 1 147 ? 10.717 6.374 33.898 1.00 19.01 147 ARG A CA 1
ATOM 1078 C C . ARG A 1 147 ? 9.451 7.169 33.819 1.00 19.09 147 ARG A C 1
ATOM 1079 O O . ARG A 1 147 ? 8.762 7.320 34.738 1.00 19.03 147 ARG A O 1
ATOM 1087 N N . GLY A 1 148 ? 9.179 7.653 32.648 1.00 20.34 148 GLY A N 1
ATOM 1088 C CA . GLY A 1 148 ? 7.909 8.242 32.307 1.00 19.52 148 GLY A CA 1
ATOM 1089 C C . GLY A 1 148 ? 6.757 7.255 32.176 1.00 19.36 148 GLY A C 1
ATOM 1090 O O . GLY A 1 148 ? 6.946 6.124 31.962 1.00 19.11 148 GLY A O 1
ATOM 1091 N N . HIS A 1 149 ? 5.558 7.775 32.352 1.00 18.73 149 HIS A N 1
ATOM 1092 C CA . HIS A 1 149 ? 4.354 7.010 32.164 1.00 19.60 149 HIS A CA 1
ATOM 1093 C C . HIS A 1 149 ? 4.441 5.763 33.025 1.00 19.70 149 HIS A C 1
ATOM 1094 O O . HIS A 1 149 ? 4.099 4.715 32.600 1.00 22.19 149 HIS A O 1
ATOM 1101 N N . ALA A 1 150 ? 4.938 5.913 34.226 1.00 19.17 150 ALA A N 1
ATOM 1102 C CA . ALA A 1 150 ? 5.165 4.792 35.096 1.00 18.68 150 ALA A CA 1
ATOM 1103 C C . ALA A 1 150 ? 4.565 4.927 36.494 1.00 21.19 150 ALA A C 1
ATOM 1104 O O . ALA A 1 150 ? 4.875 4.167 37.336 1.00 23.58 150 ALA A O 1
ATOM 1106 N N . GLY A 1 151 ? 3.693 5.892 36.681 1.00 19.70 151 GLY A N 1
ATOM 1107 C CA . GLY A 1 151 ? 3.018 6.032 37.941 1.00 18.84 151 GLY A CA 1
ATOM 1108 C C . GLY A 1 151 ? 3.640 6.976 38.930 1.00 21.19 151 GLY A C 1
ATOM 1109 O O . GLY A 1 151 ? 3.194 7.038 39.996 1.00 20.53 151 GLY A O 1
ATOM 1110 N N . HIS A 1 152 ? 4.635 7.737 38.527 1.00 18.13 152 HIS A N 1
ATOM 1111 C CA . HIS A 1 152 ? 5.214 8.741 39.410 1.00 16.96 152 HIS A CA 1
ATOM 1112 C C . HIS A 1 152 ? 4.326 9.954 39.249 1.00 17.09 152 HIS A C 1
ATOM 1113 O O . HIS A 1 152 ? 4.317 10.525 38.235 1.00 17.54 152 HIS A O 1
ATOM 1120 N N . ALA A 1 153 ? 3.600 10.342 40.292 1.00 16.51 153 ALA A N 1
ATOM 1121 C CA . ALA A 1 153 ? 2.565 11.320 40.131 1.00 15.83 153 ALA A CA 1
ATOM 1122 C C . ALA A 1 153 ? 3.021 12.667 39.650 1.00 15.77 153 ALA A C 1
ATOM 1123 O O . ALA A 1 153 ? 2.454 13.202 38.779 1.00 15.86 153 ALA A O 1
ATOM 1125 N N . GLN A 1 154 ? 4.052 13.197 40.261 1.00 14.64 154 GLN A N 1
ATOM 1126 C CA . GLN A 1 154 ? 4.523 14.481 39.827 1.00 15.63 154 GLN A CA 1
ATOM 1127 C C . GLN A 1 154 ? 5.036 14.475 38.393 1.00 16.11 154 GLN A C 1
ATOM 1128 O O . GLN A 1 154 ? 4.911 15.420 37.707 1.00 16.21 154 GLN A O 1
ATOM 1134 N N . ASN A 1 155 ? 5.695 13.401 38.007 1.00 15.91 155 ASN A N 1
ATOM 1135 C CA . ASN A 1 155 ? 6.167 13.268 36.650 1.00 13.11 155 ASN A CA 1
ATOM 1136 C C . ASN A 1 155 ? 5.015 13.214 35.672 1.00 14.88 155 ASN A C 1
ATOM 1137 O O . ASN A 1 155 ? 5.079 13.808 34.672 1.00 16.69 155 ASN A O 1
ATOM 1142 N N . GLU A 1 156 ? 3.984 12.481 36.011 1.00 14.88 156 GLU A N 1
ATOM 1143 C CA . GLU A 1 156 ? 2.818 12.403 35.174 1.00 14.58 156 GLU A CA 1
ATOM 1144 C C . GLU A 1 156 ? 2.094 13.715 35.072 1.00 16.78 156 GLU A C 1
ATOM 1145 O O . GLU A 1 156 ? 1.523 13.969 34.078 1.00 17.52 156 GLU A O 1
ATOM 1151 N N . TYR A 1 157 ? 2.093 14.497 36.138 1.00 15.73 157 TYR A N 1
ATOM 1152 C CA . TYR A 1 157 ? 1.504 15.821 36.060 1.00 15.94 157 TYR A CA 1
ATOM 1153 C C . TYR A 1 157 ? 2.293 16.689 35.095 1.00 14.87 157 TYR A C 1
ATOM 1154 O O . TYR A 1 157 ? 1.768 17.404 34.300 1.00 15.41 157 TYR A O 1
ATOM 1163 N N . ALA A 1 158 ? 3.603 16.591 35.208 1.00 17.51 158 ALA A N 1
ATOM 1164 C CA . ALA A 1 158 ? 4.451 17.415 34.376 1.00 16.64 158 ALA A CA 1
ATOM 1165 C C . ALA A 1 158 ? 4.226 17.079 32.928 1.00 17.35 158 ALA A C 1
ATOM 1166 O O . ALA A 1 158 ? 4.260 17.923 32.116 1.00 18.10 158 ALA A O 1
ATOM 1168 N N . ASN A 1 159 ? 4.026 15.816 32.653 1.00 16.01 159 ASN A N 1
ATOM 1169 C CA . ASN A 1 159 ? 3.716 15.412 31.293 1.00 17.92 159 ASN A CA 1
ATOM 1170 C C . ASN A 1 159 ? 2.399 15.993 30.839 1.00 18.25 159 ASN A C 1
ATOM 1171 O O . ASN A 1 159 ? 2.246 16.451 29.732 1.00 18.67 159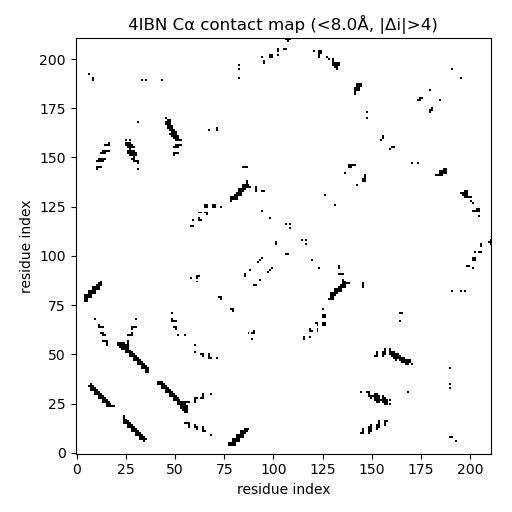 ASN A O 1
ATOM 1176 N N . HIS A 1 160 ? 1.455 15.989 31.757 1.00 19.25 160 HIS A N 1
ATOM 1177 C CA . HIS A 1 160 ? 0.171 16.566 31.452 1.00 19.13 160 HIS A CA 1
ATOM 1178 C C . HIS A 1 160 ? 0.359 18.039 31.107 1.00 17.78 160 HIS A C 1
ATOM 1179 O O . HIS A 1 160 ? -0.281 18.547 30.246 1.00 17.77 160 HIS A O 1
ATOM 1186 N N . LEU A 1 161 ? 1.211 18.711 31.839 1.00 17.44 161 LEU A N 1
ATOM 1187 C CA . LEU A 1 161 ? 1.463 20.096 31.564 1.00 17.77 161 LEU A CA 1
ATOM 1188 C C . LEU A 1 161 ? 2.135 20.275 30.188 1.00 17.28 161 LEU A C 1
ATOM 1189 O O . LEU A 1 161 ? 1.860 21.177 29.494 1.00 17.28 161 LEU A O 1
ATOM 1194 N N . ALA A 1 162 ? 3.081 19.413 29.886 1.00 16.42 162 ALA A N 1
ATOM 1195 C CA . ALA A 1 162 ? 3.791 19.517 28.637 1.00 16.71 162 ALA A CA 1
ATOM 1196 C C . ALA A 1 162 ? 2.860 19.343 27.467 1.00 16.38 162 ALA A C 1
ATOM 1197 O O . ALA A 1 162 ? 2.948 20.010 26.535 1.00 17.41 162 ALA A O 1
ATOM 1199 N N . VAL A 1 163 ? 1.989 18.371 27.561 1.00 19.03 163 VAL A N 1
ATOM 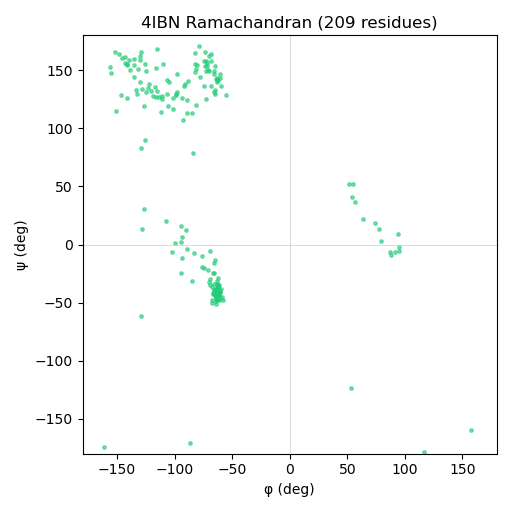1200 C CA . VAL A 1 163 ? 1.029 18.112 26.504 1.00 19.21 163 VAL A CA 1
ATOM 1201 C C . VAL A 1 163 ? 0.046 19.238 26.349 1.00 19.36 163 VAL A C 1
ATOM 1202 O O . VAL A 1 163 ? -0.305 19.589 25.276 1.00 20.00 163 VAL A O 1
ATOM 1206 N N . THR A 1 164 ? -0.381 19.796 27.461 1.00 17.20 164 THR A N 1
ATOM 1207 C CA . THR A 1 164 ? -1.275 20.920 27.414 1.00 21.58 164 THR A CA 1
ATOM 1208 C C . THR A 1 164 ? -0.595 22.089 26.721 1.00 19.04 164 THR A C 1
ATOM 1209 O O . THR A 1 164 ? -1.167 22.784 25.980 1.00 19.20 164 THR A O 1
ATOM 1213 N N . ALA A 1 165 ? 0.666 22.295 27.046 1.00 18.43 165 ALA A N 1
ATOM 1214 C CA . ALA A 1 165 ? 1.415 23.365 26.433 1.00 17.94 165 ALA A CA 1
ATOM 1215 C C . ALA A 1 165 ? 1.539 23.163 24.919 1.00 16.78 165 ALA A C 1
ATOM 1216 O O . ALA A 1 165 ? 1.354 24.060 24.165 1.00 18.50 165 ALA A O 1
ATOM 1218 N N . ALA A 1 166 ? 1.823 21.950 24.505 1.00 16.62 166 ALA A N 1
ATOM 1219 C CA . ALA A 1 166 ? 1.970 21.662 23.112 1.00 17.24 166 ALA A CA 1
ATOM 1220 C C . ALA A 1 166 ? 0.658 21.865 22.368 1.00 16.67 166 ALA A C 1
ATOM 1221 O O . ALA A 1 166 ? 0.620 22.349 21.291 1.00 20.93 166 ALA A O 1
ATOM 1223 N N . GLY A 1 167 ? -0.400 21.388 22.980 1.00 19.36 167 GLY A N 1
ATOM 1224 C CA . GLY A 1 167 ? -1.721 21.417 22.392 1.00 21.29 167 GLY A CA 1
ATOM 1225 C C . GLY A 1 167 ? -2.279 22.791 22.202 1.00 22.94 167 GLY A C 1
ATOM 1226 O O . GLY A 1 167 ? -2.881 23.078 21.223 1.00 23.28 167 GLY A O 1
ATOM 1227 N N . GLY A 1 168 ? -2.070 23.615 23.197 1.00 22.19 168 GLY A N 1
ATOM 1228 C CA . GLY A 1 168 ? -2.596 24.940 23.180 1.00 23.30 168 GLY A CA 1
ATOM 1229 C C . GLY A 1 168 ? -1.678 25.990 22.647 1.00 23.40 168 GLY A C 1
ATOM 1230 O O . GLY A 1 168 ? -2.056 27.096 22.468 1.00 26.40 168 GLY A O 1
ATOM 1231 N N . GLN A 1 169 ? -0.418 25.631 22.478 1.00 24.12 169 GLN A N 1
ATOM 1232 C CA . GLN A 1 169 ? 0.602 26.562 22.120 1.00 21.80 169 GLN A CA 1
ATOM 1233 C C . GLN A 1 169 ? 0.606 27.776 23.033 1.00 21.37 169 GLN A C 1
ATOM 1234 O O . GLN A 1 169 ? 0.631 28.881 22.566 1.00 23.24 169 GLN A O 1
ATOM 1240 N N . THR A 1 170 ? 0.653 27.513 24.335 1.00 21.68 170 THR A N 1
ATOM 1241 C CA . THR A 1 170 ? 0.708 28.533 25.359 1.00 23.70 170 THR A CA 1
ATOM 1242 C C . THR A 1 170 ? 2.016 28.464 26.127 1.00 24.00 170 THR A C 1
ATOM 1243 O O . THR A 1 170 ? 2.744 27.547 26.001 1.00 22.11 170 THR A O 1
ATOM 1247 N N . GLN A 1 171 ? 2.259 29.501 26.909 1.00 23.81 171 GLN A N 1
ATOM 1248 C CA . GLN A 1 171 ? 3.380 29.609 27.800 1.00 25.76 171 GLN A CA 1
ATOM 1249 C C . GLN A 1 171 ? 2.893 30.223 29.087 1.00 29.57 171 GLN A C 1
ATOM 1250 O O . GLN A 1 171 ? 1.967 30.947 29.091 1.00 30.04 171 GLN A O 1
ATOM 1256 N N . SER A 1 172 ? 3.522 29.895 30.195 1.00 28.09 172 SER A N 1
ATOM 1257 C CA . SER A 1 172 ? 3.152 30.505 31.459 1.00 31.20 172 SER A CA 1
ATOM 1258 C C . SER A 1 172 ? 3.855 31.835 31.669 1.00 29.46 172 SER A C 1
ATOM 1259 O O . SER A 1 172 ? 3.383 32.699 32.312 1.00 33.99 172 SER A O 1
ATOM 1262 N N . GLY A 1 173 ? 5.033 31.945 31.135 1.00 31.22 173 GLY A N 1
ATOM 1263 C CA . GLY A 1 173 ? 5.830 33.129 31.280 1.00 34.69 173 GLY A CA 1
ATOM 1264 C C . GLY A 1 173 ? 6.652 33.102 32.517 1.00 34.09 173 GLY A C 1
ATOM 1265 O O . GLY A 1 173 ? 7.488 33.943 32.753 1.00 34.08 173 GLY A O 1
ATOM 1266 N N . GLY A 1 174 ? 6.407 32.094 33.314 1.00 30.99 174 GLY A N 1
ATOM 1267 C CA . GLY A 1 174 ? 7.142 31.951 34.529 1.00 29.75 174 GLY A CA 1
ATOM 1268 C C . GLY A 1 174 ? 6.349 31.109 35.485 1.00 29.38 174 GLY A C 1
ATOM 1269 O O . GLY A 1 174 ? 5.471 30.433 35.088 1.00 27.19 174 GLY A O 1
ATOM 1270 N N . LEU A 1 175 ? 6.666 31.214 36.769 1.00 28.12 175 LEU A N 1
ATOM 1271 C CA . LEU A 1 175 ? 5.986 30.455 37.792 1.00 28.17 175 LEU A CA 1
ATOM 1272 C C . LEU A 1 175 ? 4.595 30.962 38.030 1.00 30.13 175 LEU A C 1
ATOM 1273 O O . LEU A 1 175 ? 4.428 32.096 38.319 1.00 30.84 175 LEU A O 1
ATOM 1278 N N . VAL A 1 176 ? 3.615 30.097 37.932 1.00 25.46 176 VAL A N 1
ATOM 1279 C CA . VAL A 1 176 ? 2.258 30.430 38.216 1.00 27.36 176 VAL A CA 1
ATOM 1280 C C . VAL A 1 176 ? 1.640 29.420 39.178 1.00 26.28 176 VAL A C 1
ATOM 1281 O O . VAL A 1 176 ? 2.176 28.373 39.377 1.00 26.08 176 VAL A O 1
ATOM 1285 N N . ASP A 1 177 ? 0.502 29.729 39.756 1.00 26.26 177 ASP A N 1
ATOM 1286 C CA . ASP A 1 177 ? -0.042 28.864 40.748 1.00 25.37 177 ASP A CA 1
ATOM 1287 C C . ASP A 1 177 ? -0.303 27.505 40.096 1.00 25.30 177 ASP A C 1
ATOM 1288 O O . ASP A 1 177 ? -0.631 27.455 38.983 1.00 26.77 177 ASP A O 1
ATOM 1293 N N . SER A 1 178 ? -0.087 26.423 40.814 1.00 22.56 178 SER A N 1
ATOM 1294 C CA . SER A 1 178 ? -0.164 25.107 40.239 1.00 20.79 178 SER A CA 1
ATOM 1295 C C . SER A 1 178 ? -1.530 24.497 40.102 1.00 22.65 178 SER A C 1
ATOM 1296 O O . SER A 1 178 ? -2.355 24.658 40.914 1.00 27.09 178 SER A O 1
ATOM 1299 N N . GLY A 1 179 ? -1.677 23.702 39.087 1.00 19.66 179 GLY A N 1
ATOM 1300 C CA . GLY A 1 179 ? -2.873 22.926 38.905 1.00 20.55 179 GLY A CA 1
ATOM 1301 C C . GLY A 1 179 ? -2.785 21.523 39.479 1.00 20.68 179 GLY A C 1
ATOM 1302 O O . GLY A 1 179 ? -3.655 20.746 39.307 1.00 21.29 179 GLY A O 1
ATOM 1303 N N . TYR A 1 180 ? -1.709 21.228 40.174 1.00 17.75 180 TYR A N 1
ATOM 1304 C CA . TYR A 1 180 ? -1.470 19.866 40.561 1.00 17.36 180 TYR A CA 1
ATOM 1305 C C . TYR A 1 180 ? -2.598 19.296 41.404 1.00 17.84 180 TYR A C 1
ATOM 1306 O O . TYR A 1 180 ? -3.018 18.229 41.209 1.00 18.53 180 TYR A O 1
ATOM 1315 N N . GLU A 1 181 ? -3.064 20.046 42.366 1.00 19.24 181 GLU A N 1
ATOM 1316 C CA . GLU A 1 181 ? -4.029 19.493 43.272 1.00 22.16 181 GLU A CA 1
ATOM 1317 C C . GLU A 1 181 ? -5.344 19.154 42.601 1.00 19.12 181 GLU A C 1
ATOM 1318 O O . GLU A 1 181 ? -5.954 18.213 42.923 1.00 21.98 181 GLU A O 1
ATOM 1324 N N . GLU A 1 182 ? -5.778 20.001 41.714 1.00 20.82 182 GLU A N 1
ATOM 1325 C CA . GLU A 1 182 ? -6.985 19.738 40.974 1.00 20.57 182 GLU A CA 1
ATOM 1326 C C . GLU A 1 182 ? -6.800 18.526 40.050 1.00 20.44 182 GLU A C 1
ATOM 1327 O O . GLU A 1 182 ? -7.625 17.691 39.968 1.00 22.94 182 GLU A O 1
ATOM 1333 N N . TRP A 1 183 ? -5.660 18.434 39.398 1.00 19.53 183 TRP A N 1
ATOM 1334 C CA . TRP A 1 183 ? -5.378 17.305 38.536 1.00 18.78 183 TRP A CA 1
ATOM 1335 C C . TRP A 1 183 ? -5.386 15.987 39.336 1.00 18.92 183 TRP A C 1
ATOM 1336 O O . TRP A 1 183 ? -5.825 14.989 38.896 1.00 17.49 183 TRP A O 1
ATOM 1347 N N . ALA A 1 184 ? -4.824 16.046 40.517 1.00 17.27 184 ALA A N 1
ATOM 1348 C CA . ALA A 1 184 ? -4.660 14.873 41.354 1.00 20.06 184 ALA A CA 1
ATOM 1349 C C . ALA A 1 184 ? -5.988 14.280 41.736 1.00 18.89 184 ALA A C 1
ATOM 1350 O O . ALA A 1 184 ? -6.100 13.135 41.984 1.00 23.36 184 ALA A O 1
ATOM 1352 N N . ALA A 1 185 ? -6.973 15.126 41.804 1.00 19.87 185 ALA A N 1
ATOM 1353 C CA . ALA A 1 185 ? -8.299 14.709 42.197 1.00 21.55 185 ALA A CA 1
ATOM 1354 C C . ALA A 1 185 ? -9.197 14.242 41.054 1.00 22.24 185 ALA A C 1
ATOM 1355 O O . ALA A 1 185 ? -10.294 13.844 41.286 1.00 24.51 185 ALA A O 1
ATOM 1357 N N . ARG A 1 186 ? -8.728 14.331 39.833 1.00 19.81 186 ARG A N 1
ATOM 1358 C CA . ARG A 1 186 ? -9.511 13.890 38.711 1.00 21.57 186 ARG A CA 1
ATOM 1359 C C . ARG A 1 186 ? -9.716 12.404 38.760 1.00 24.10 186 ARG A C 1
ATOM 1360 O O . ARG A 1 186 ? -8.892 11.699 39.219 1.00 23.85 186 ARG A O 1
ATOM 1368 N N . VAL A 1 187 ? -10.841 11.948 38.234 1.00 25.13 187 VAL A N 1
ATOM 1369 C CA . VAL A 1 187 ? -11.139 10.539 38.199 1.00 27.60 187 VAL A CA 1
ATOM 1370 C C . VAL A 1 187 ? -10.147 9.764 37.355 1.00 26.23 187 VAL A C 1
ATOM 1371 O O . VAL A 1 187 ? -9.888 8.639 37.627 1.00 27.55 187 VAL A O 1
ATOM 1375 N N . SER A 1 188 ? -9.667 10.377 36.301 1.00 25.99 188 SER A N 1
ATOM 1376 C CA . SER A 1 188 ? -8.666 9.732 35.493 1.00 26.04 188 SER A CA 1
ATOM 1377 C C . SER A 1 188 ? -7.393 9.510 36.292 1.00 27.02 188 SER A C 1
ATOM 1378 O O . SER A 1 188 ? -6.754 8.512 36.171 1.00 27.41 188 SER A O 1
ATOM 1381 N N . THR A 1 189 ? -7.027 10.485 37.081 1.00 24.49 189 THR A N 1
ATOM 1382 C CA . THR A 1 189 ? -5.848 10.344 37.868 1.00 24.33 189 THR A CA 1
ATOM 1383 C C . THR A 1 189 ? -6.018 9.255 38.916 1.00 25.93 189 THR A C 1
ATOM 1384 O O . THR A 1 189 ? -5.155 8.473 39.150 1.00 27.97 189 THR A O 1
ATOM 1388 N N . ALA A 1 190 ? -7.160 9.224 39.543 1.00 27.41 190 ALA A N 1
ATOM 1389 C CA . ALA A 1 190 ? -7.409 8.243 40.587 1.00 28.47 190 ALA A CA 1
ATOM 1390 C C . ALA A 1 190 ? -7.331 6.818 40.072 1.00 31.38 190 ALA A C 1
ATOM 1391 O O . ALA A 1 190 ? -6.838 5.963 40.734 1.00 30.72 190 ALA A O 1
ATOM 1393 N N . ALA A 1 191 ? -7.843 6.591 38.882 1.00 28.93 191 ALA A N 1
ATOM 1394 C CA . ALA A 1 191 ? -7.891 5.278 38.295 1.00 31.08 191 ALA A CA 1
ATOM 1395 C C . ALA A 1 191 ? -6.512 4.751 37.978 1.00 33.04 191 ALA A C 1
ATOM 1396 O O . ALA A 1 191 ? -6.305 3.572 37.825 1.00 32.05 191 ALA A O 1
ATOM 1398 N N . SER A 1 192 ? -5.600 5.666 37.796 1.00 28.51 192 SER A N 1
ATOM 1399 C CA . SER A 1 192 ? -4.223 5.348 37.512 1.00 28.77 192 SER A CA 1
ATOM 1400 C C . SER A 1 192 ? -3.424 4.824 38.738 1.00 29.01 192 SER A C 1
ATOM 1401 O O . SER A 1 192 ? -2.422 4.170 38.612 1.00 27.64 192 SER A O 1
ATOM 1404 N N . ARG A 1 193 ? -3.903 5.105 39.925 1.00 27.32 193 ARG A N 1
ATOM 1405 C CA . ARG A 1 193 ? -3.272 4.540 41.105 1.00 26.70 193 ARG A CA 1
ATOM 1406 C C . ARG A 1 193 ? -1.750 4.846 41.202 1.00 26.27 193 ARG A C 1
ATOM 1407 O O . ARG A 1 193 ? -0.953 3.993 41.357 1.00 28.35 193 ARG A O 1
ATOM 1415 N N . MET A 1 194 ? -1.428 6.114 41.087 1.00 23.77 194 MET A N 1
ATOM 1416 C CA . MET A 1 194 ? -0.079 6.627 41.089 1.00 20.66 194 MET A CA 1
ATOM 1417 C C . MET A 1 194 ? 0.519 6.823 42.458 1.00 20.20 194 MET A C 1
ATOM 1418 O O . MET A 1 194 ? -0.185 6.823 43.411 1.00 23.56 194 MET A O 1
ATOM 1423 N N . ARG A 1 195 ? 1.835 6.988 42.510 1.00 18.89 195 ARG A N 1
ATOM 1424 C CA . ARG A 1 195 ? 2.561 7.158 43.752 1.00 18.82 195 ARG A CA 1
ATOM 1425 C C . ARG A 1 195 ? 3.177 8.525 43.799 1.00 20.41 195 ARG A C 1
ATOM 1426 O O . ARG A 1 195 ? 3.776 8.923 42.868 1.00 20.88 195 ARG A O 1
ATOM 1434 N N . LEU A 1 196 ? 3.003 9.228 44.901 1.00 18.37 196 LEU A N 1
ATOM 1435 C CA . LEU A 1 196 ? 3.544 10.542 45.086 1.00 15.97 196 LEU A CA 1
ATOM 1436 C C . LEU A 1 196 ? 4.935 10.496 45.725 1.00 18.44 196 LEU A C 1
ATOM 1437 O O . LEU A 1 196 ? 5.152 9.738 46.589 1.00 17.62 196 LEU A O 1
ATOM 1442 N N . GLU A 1 197 ? 5.858 11.316 45.249 1.00 15.87 197 GLU A N 1
ATOM 1443 C CA . GLU A 1 197 ? 7.164 11.383 45.869 1.00 17.78 197 GLU A CA 1
ATOM 1444 C C . GLU A 1 197 ? 7.162 12.436 46.972 1.00 17.29 197 GLU A C 1
ATOM 1445 O O . GLU A 1 197 ? 6.867 13.533 46.759 1.00 18.51 197 GLU A O 1
ATOM 1451 N N . PRO A 1 198 ? 7.529 12.030 48.159 1.00 18.53 198 PRO A N 1
ATOM 1452 C CA . PRO A 1 198 ? 7.614 12.973 49.267 1.00 18.73 198 PRO A CA 1
ATOM 1453 C C . PRO A 1 198 ? 8.695 13.998 49.021 1.00 18.71 198 PRO A C 1
ATOM 1454 O O . PRO A 1 198 ? 9.613 13.727 48.319 1.00 19.69 198 PRO A O 1
ATOM 1458 N N . PHE A 1 199 ? 8.551 15.161 49.611 1.00 18.66 199 PHE A N 1
ATOM 1459 C CA . PHE A 1 199 ? 9.523 16.217 49.453 1.00 18.83 199 PHE A CA 1
ATOM 1460 C C . PHE A 1 199 ? 10.869 15.789 50.051 1.00 19.14 199 PHE A C 1
ATOM 1461 O O . PHE A 1 199 ? 10.938 15.165 51.032 1.00 20.80 199 PHE A O 1
ATOM 1469 N N . PRO A 1 200 ? 11.937 16.172 49.420 1.00 20.16 200 PRO A N 1
ATOM 1470 C CA . PRO A 1 200 ? 13.234 15.717 49.876 1.00 22.18 200 PRO A CA 1
ATOM 1471 C C . PRO A 1 200 ? 13.711 16.289 51.181 1.00 22.99 200 PRO A C 1
ATOM 1472 O O . PRO A 1 200 ? 13.376 17.358 51.536 1.00 24.90 200 PRO A O 1
ATOM 1476 N N . ASP A 1 201 ? 14.485 15.486 51.889 1.00 26.17 201 ASP A N 1
ATOM 1477 C CA . ASP A 1 201 ? 15.235 15.861 53.065 1.00 29.82 201 ASP A CA 1
ATOM 1478 C C . ASP A 1 201 ? 16.467 16.605 52.632 1.00 31.22 201 ASP A C 1
ATOM 1479 O O . ASP A 1 201 ? 17.080 16.243 51.715 1.00 33.17 201 ASP A O 1
ATOM 1484 N N . ALA A 1 202 ? 16.888 17.594 53.366 1.00 37.05 202 ALA A N 1
ATOM 1485 C CA . ALA A 1 202 ? 18.102 18.270 53.014 1.00 39.70 202 ALA A CA 1
ATOM 1486 C C . ALA A 1 202 ? 19.283 17.336 53.137 1.00 41.26 202 ALA A C 1
ATOM 1487 O O . ALA A 1 202 ? 20.350 17.624 52.645 1.00 42.76 202 ALA A O 1
ATOM 1489 N N . ALA A 1 203 ? 19.074 16.211 53.786 1.00 42.04 203 ALA A N 1
ATOM 1490 C CA . ALA A 1 203 ? 19.863 14.983 53.709 1.00 41.58 203 ALA A CA 1
ATOM 1491 C C . ALA A 1 203 ? 19.886 14.096 52.459 1.00 40.73 203 ALA A C 1
ATOM 1492 O O . ALA A 1 203 ? 20.825 13.428 52.174 1.00 43.28 203 ALA A O 1
ATOM 1494 N N . ALA A 1 204 ? 18.773 14.027 51.787 1.00 41.04 204 ALA A N 1
ATOM 1495 C CA . ALA A 1 204 ? 18.629 13.319 50.564 1.00 39.40 204 ALA A CA 1
ATOM 1496 C C . ALA A 1 204 ? 19.442 14.110 49.545 1.00 38.52 204 ALA A C 1
ATOM 1497 O O . ALA A 1 204 ? 19.523 13.671 48.420 1.00 42.01 204 ALA A O 1
ATOM 1499 N N . PHE A 1 205 ? 19.988 15.281 49.913 1.00 33.80 205 PHE A N 1
ATOM 1500 C CA . PHE A 1 205 ? 20.458 16.196 48.884 1.00 27.02 205 PHE A CA 1
ATOM 1501 C C . PHE A 1 205 ? 21.886 15.945 48.516 1.00 25.71 205 PHE A C 1
ATOM 1502 O O . PHE A 1 205 ? 22.755 16.144 49.299 1.00 27.54 205 PHE A O 1
ATOM 1510 N N . ARG A 1 206 ? 22.083 15.494 47.291 1.00 23.90 206 ARG A N 1
ATOM 1511 C CA . ARG A 1 206 ? 23.388 15.153 46.796 1.00 24.60 206 ARG A CA 1
ATOM 1512 C C . ARG A 1 206 ? 23.656 15.835 45.455 1.00 20.29 206 ARG A C 1
ATOM 1513 O O . ARG A 1 206 ? 23.456 15.253 44.454 1.00 23.79 206 ARG A O 1
ATOM 1521 N N . PRO A 1 207 ? 24.078 17.068 45.458 1.00 21.13 207 PRO A N 1
ATOM 1522 C CA . PRO A 1 207 ? 24.236 17.775 44.201 1.00 18.59 207 PRO A CA 1
ATOM 1523 C C . PRO A 1 207 ? 25.391 17.297 43.369 1.00 20.63 207 PRO A C 1
ATOM 1524 O O . PRO A 1 207 ? 26.389 16.886 43.891 1.00 20.89 207 PRO A O 1
ATOM 1528 N N . SER A 1 208 ? 25.224 17.429 42.072 1.00 21.26 208 SER A N 1
ATOM 1529 C CA . SER A 1 208 ? 26.265 17.169 41.104 1.00 22.67 208 SER A CA 1
ATOM 1530 C C . SER A 1 208 ? 27.265 18.260 41.140 1.00 22.83 208 SER A C 1
ATOM 1531 O O . SER A 1 208 ? 27.019 19.285 41.639 1.00 22.51 208 SER A O 1
ATOM 1534 N N . PRO A 1 209 ? 28.408 18.027 40.536 1.00 27.42 209 PRO A N 1
ATOM 1535 C CA . PRO A 1 209 ? 29.387 19.075 40.445 1.00 29.75 209 PRO A CA 1
ATOM 1536 C C . PRO A 1 209 ? 28.928 20.169 39.537 1.00 25.68 209 PRO A C 1
ATOM 1537 O O . PRO A 1 209 ? 28.140 19.983 38.703 1.00 24.46 209 PRO A O 1
ATOM 1541 N N . ALA A 1 210 ? 29.511 21.296 39.760 1.00 29.11 210 ALA A N 1
ATOM 1542 C CA . ALA A 1 210 ? 29.254 22.474 39.006 1.00 29.81 210 ALA A CA 1
ATOM 1543 C C . ALA A 1 210 ? 29.596 22.279 37.522 1.00 29.17 210 ALA A C 1
ATOM 1544 O O . ALA A 1 210 ? 30.400 21.468 37.172 1.00 30.41 210 ALA A O 1
ATOM 1546 N N . LEU A 1 211 ? 28.838 22.929 36.676 1.00 28.43 211 LEU A N 1
ATOM 1547 C CA . LEU A 1 211 ? 28.980 22.771 35.263 1.00 25.80 211 LEU A CA 1
ATOM 1548 C C . LEU A 1 211 ? 30.108 23.640 34.753 1.00 30.23 211 LEU A C 1
ATOM 1549 O O . LEU A 1 211 ? 30.435 24.632 35.350 1.00 28.32 211 LEU A O 1
ATOM 1554 N N . PRO A 1 212 ? 30.674 23.253 33.628 1.00 31.55 212 PRO A N 1
ATOM 1555 C CA . PRO A 1 212 ? 31.684 24.066 32.970 1.00 34.98 212 PRO A CA 1
ATOM 1556 C C . PRO A 1 212 ? 31.116 25.444 32.598 1.00 36.79 212 PRO A C 1
ATOM 1557 O O . PRO A 1 212 ? 30.028 25.509 32.147 1.00 36.51 212 PRO A O 1
ATOM 1561 N N . VAL A 1 213 ? 31.852 26.531 32.825 1.00 40.23 213 VAL A N 1
ATOM 1562 C CA . VAL A 1 213 ? 31.366 27.873 32.470 1.00 41.01 213 VAL A CA 1
ATOM 1563 C C . VAL A 1 213 ? 31.668 27.946 31.008 1.00 40.60 213 VAL A C 1
ATOM 1564 O O . VAL A 1 213 ? 32.781 27.831 30.635 1.00 40.79 213 VAL A O 1
ATOM 1568 N N . VAL A 1 214 ? 30.649 28.125 30.195 1.00 41.55 214 VAL A N 1
ATOM 1569 C CA . VAL A 1 214 ? 30.751 28.008 28.767 1.00 41.56 214 VAL A CA 1
ATOM 1570 C C . VAL A 1 214 ? 31.693 29.046 28.156 1.00 44.51 214 VAL A C 1
ATOM 1571 O O . VAL A 1 214 ? 31.734 30.195 28.568 1.00 45.69 214 VAL A O 1
ATOM 1575 N N . ALA A 1 215 ? 32.414 28.613 27.143 1.00 45.64 215 ALA A N 1
ATOM 1576 C CA . ALA A 1 215 ? 33.258 29.478 26.349 1.00 47.89 215 ALA A CA 1
ATOM 1577 C C . ALA A 1 215 ? 32.473 30.199 25.211 1.00 47.93 215 ALA A C 1
ATOM 1578 O O . ALA A 1 215 ? 32.517 29.849 24.048 1.00 48.10 215 ALA A O 1
ATOM 1580 N N . ALA A 1 216 ? 31.767 31.236 25.581 1.00 46.29 216 ALA A N 1
ATOM 1581 C CA . ALA A 1 216 ? 30.917 31.924 24.659 1.00 43.63 216 ALA A CA 1
ATOM 1582 C C . ALA A 1 216 ? 31.681 32.558 23.515 1.00 41.85 216 ALA A C 1
ATOM 1583 O O . ALA A 1 216 ? 32.747 33.056 23.669 1.00 41.50 216 ALA A O 1
ATOM 1585 N N . GLY A 1 217 ? 31.085 32.499 22.345 1.00 41.03 217 GLY A N 1
ATOM 1586 C CA . GLY A 1 217 ? 31.575 33.215 21.185 1.00 38.77 217 GLY A CA 1
ATOM 1587 C C . GLY A 1 217 ? 32.543 32.563 20.231 1.00 36.80 217 GLY A C 1
ATOM 1588 O O . GLY A 1 217 ? 32.827 33.112 19.214 1.00 37.80 217 GLY A O 1
ATOM 1589 N N . ARG A 1 218 ? 33.010 31.381 20.564 1.00 33.74 218 ARG A N 1
ATOM 1590 C CA . ARG A 1 218 ? 33.811 30.598 19.656 1.00 31.45 218 ARG A CA 1
ATOM 1591 C C . ARG A 1 218 ? 32.994 29.829 18.638 1.00 32.82 218 ARG A C 1
ATOM 1592 O O . ARG A 1 218 ? 31.886 29.443 18.902 1.00 31.27 218 ARG A O 1
ATOM 1600 N N . PRO A 1 219 ? 33.574 29.599 17.477 1.00 30.05 219 PRO A N 1
ATOM 1601 C CA . PRO A 1 219 ? 32.847 28.957 16.403 1.00 30.38 219 PRO A CA 1
ATOM 1602 C C . PRO A 1 219 ? 32.639 27.511 16.720 1.00 29.83 219 PRO A C 1
ATOM 1603 O O . PRO A 1 219 ? 33.422 26.961 17.430 1.00 28.93 219 PRO A O 1
ATOM 1607 N N . SER A 1 220 ? 31.592 26.922 16.174 1.00 27.74 220 SER A N 1
ATOM 1608 C CA . SER A 1 220 ? 31.339 25.513 16.353 1.00 30.51 220 SER A CA 1
ATOM 1609 C C . SER A 1 220 ? 32.357 24.665 15.572 1.00 31.47 220 SER A C 1
ATOM 1610 O O . SER A 1 220 ? 33.164 25.204 14.851 1.00 31.23 220 SER A O 1
#

Organism: NCBI:txid155900